Protein AF-A0A257SJH3-F1 (afdb_monomer)

Solvent-accessible surface area (backbone atoms only — not comparable to full-atom values): 14296 Å² total; per-residue (Å²): 132,80,74,32,74,57,72,98,76,73,48,82,72,78,51,71,32,84,88,47,62,86,53,77,94,73,88,75,79,82,60,70,59,45,79,45,51,39,60,78,44,74,44,49,50,21,43,76,69,67,56,71,73,41,74,44,48,59,67,38,70,45,14,42,46,50,59,88,54,28,40,26,40,56,34,90,52,27,27,34,28,72,41,75,48,76,36,86,37,98,89,76,47,75,34,52,22,47,29,27,41,37,42,95,77,50,70,85,67,70,69,81,76,65,73,68,85,55,79,88,56,52,49,68,54,51,35,48,49,38,27,71,68,37,44,51,36,85,91,71,70,21,42,57,40,30,60,73,47,55,64,60,93,87,62,84,67,69,65,48,76,43,83,52,33,70,53,57,58,56,58,38,66,63,54,46,43,31,48,77,35,24,60,58,54,52,50,52,48,53,55,50,28,60,42,55,71,30,75,39,34,37,37,37,29,24,60,89,40,60,62,28,55,51,38,38,58,74,46,58,52,97,90,52,57,64,46,77,43,79,34,59,78,39,30,63,42,51,38,69,70,49,34,48,20,30,66,66,52,97

Structure (mmCIF, N/CA/C/O backbone):
data_AF-A0A257SJH3-F1
#
_entry.id   AF-A0A257SJH3-F1
#
loop_
_atom_site.group_PDB
_a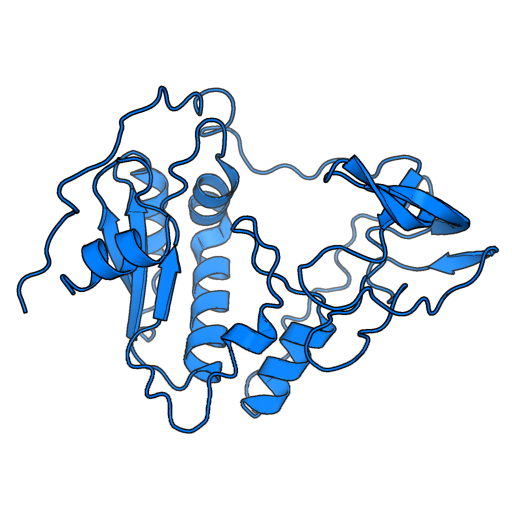tom_site.id
_atom_site.type_symbol
_atom_site.label_atom_id
_atom_site.label_alt_id
_atom_site.label_comp_id
_atom_site.label_asym_id
_atom_site.label_entity_id
_atom_site.label_seq_id
_atom_site.pdbx_PDB_ins_code
_atom_site.Cartn_x
_atom_site.Cartn_y
_atom_site.Cartn_z
_atom_site.occupancy
_atom_site.B_iso_or_equiv
_atom_site.auth_seq_id
_atom_site.auth_comp_id
_atom_site.auth_asym_id
_atom_site.auth_atom_id
_atom_site.pdbx_PDB_model_num
ATOM 1 N N . MET A 1 1 ? -19.012 -0.312 26.846 1.00 38.56 1 MET A N 1
ATOM 2 C CA . MET A 1 1 ? -17.995 -1.338 27.170 1.00 38.56 1 MET A CA 1
ATOM 3 C C . MET A 1 1 ? -16.696 -0.621 27.493 1.00 38.56 1 MET A C 1
ATOM 5 O O . MET A 1 1 ? -16.386 0.343 26.808 1.00 38.56 1 MET A O 1
ATOM 9 N N . ALA A 1 2 ? -16.006 -1.011 28.566 1.00 36.53 2 ALA A N 1
ATOM 10 C CA . ALA A 1 2 ? -14.762 -0.367 28.985 1.00 36.53 2 ALA A CA 1
ATOM 11 C C . ALA A 1 2 ? -13.622 -0.747 28.026 1.00 36.53 2 ALA A C 1
ATOM 13 O O . ALA A 1 2 ? -13.367 -1.930 27.814 1.00 36.53 2 ALA A O 1
ATOM 14 N N . ILE A 1 3 ? -12.968 0.257 27.444 1.00 39.62 3 ILE A N 1
ATOM 15 C CA . ILE A 1 3 ? -11.851 0.096 26.506 1.00 39.62 3 ILE A CA 1
ATOM 16 C C . ILE A 1 3 ? -10.626 -0.391 27.297 1.00 39.62 3 ILE A C 1
ATOM 18 O O . ILE A 1 3 ? -10.201 0.254 28.257 1.00 39.62 3 ILE A O 1
ATOM 22 N N . SER A 1 4 ? -10.078 -1.553 26.933 1.00 46.59 4 SER A N 1
ATOM 23 C CA . SER A 1 4 ? -8.865 -2.119 27.536 1.00 46.59 4 SER A CA 1
ATOM 24 C C . SER A 1 4 ? -7.637 -1.613 26.782 1.00 46.59 4 SER A C 1
ATOM 26 O O . SER A 1 4 ? -7.497 -1.883 25.601 1.00 46.59 4 SER A O 1
ATOM 28 N N . LEU A 1 5 ? -6.725 -0.896 27.445 1.00 55.03 5 LEU A N 1
ATOM 29 C CA . LEU A 1 5 ? -5.604 -0.191 26.795 1.00 55.03 5 LEU A CA 1
ATOM 30 C C . LEU A 1 5 ? -4.426 -1.093 26.335 1.00 55.03 5 LEU A C 1
ATOM 32 O O . LEU A 1 5 ? -3.373 -0.569 25.959 1.00 55.03 5 LEU A O 1
ATOM 36 N N . GLY A 1 6 ? -4.542 -2.430 26.379 1.00 59.03 6 GLY A N 1
ATOM 37 C CA . GLY A 1 6 ? -3.458 -3.327 25.942 1.00 59.03 6 GLY A CA 1
ATOM 38 C C . GLY A 1 6 ? -3.646 -4.828 26.229 1.00 59.03 6 GLY A C 1
ATOM 39 O O . GLY A 1 6 ? -4.709 -5.285 26.638 1.00 59.03 6 GLY A O 1
ATOM 40 N N . PHE A 1 7 ? -2.582 -5.618 26.023 1.00 74.31 7 PHE A N 1
ATOM 41 C CA . PHE A 1 7 ? -2.548 -7.082 26.201 1.00 74.31 7 PHE A CA 1
ATOM 42 C C . PHE A 1 7 ? -1.396 -7.539 27.127 1.00 74.31 7 PHE A C 1
ATOM 44 O O . PHE A 1 7 ? -0.368 -6.869 27.243 1.00 74.31 7 PHE A O 1
ATOM 51 N N . ARG A 1 8 ? -1.561 -8.686 27.816 1.00 69.56 8 ARG A N 1
ATOM 52 C CA . ARG A 1 8 ? -0.708 -9.107 28.958 1.00 69.56 8 ARG A CA 1
ATOM 53 C C . ARG A 1 8 ? 0.770 -9.380 28.613 1.00 69.56 8 ARG A C 1
ATOM 55 O O . ARG A 1 8 ? 1.631 -9.042 29.415 1.00 69.56 8 ARG A O 1
ATOM 62 N N . HIS A 1 9 ? 1.089 -9.921 27.437 1.00 79.81 9 HIS A N 1
ATOM 63 C CA . HIS A 1 9 ? 2.459 -10.317 27.038 1.00 79.81 9 HIS A CA 1
ATOM 64 C C . HIS A 1 9 ? 3.019 -9.425 25.919 1.00 79.81 9 HIS A C 1
ATOM 66 O O . HIS A 1 9 ? 2.271 -8.608 25.408 1.00 79.81 9 HIS A O 1
ATOM 72 N N . GLY A 1 10 ? 4.309 -9.518 25.577 1.00 81.62 10 GLY A N 1
ATOM 73 C CA . GLY A 1 10 ? 4.979 -8.753 24.506 1.00 81.62 10 GLY A CA 1
ATOM 74 C C . GLY A 1 10 ? 6.364 -8.248 24.926 1.00 81.62 10 GLY A C 1
ATOM 75 O O . GLY A 1 10 ? 6.762 -8.453 26.072 1.00 81.62 10 GLY A O 1
ATOM 76 N N . VAL A 1 11 ? 7.092 -7.615 24.008 1.00 87.12 11 VAL A N 1
ATOM 77 C CA . VAL A 1 11 ? 8.466 -7.124 24.225 1.00 87.12 11 VAL A CA 1
ATOM 78 C C . VAL A 1 11 ? 8.606 -5.652 23.829 1.00 87.12 11 VAL A C 1
ATOM 80 O O . VAL A 1 11 ? 7.749 -5.104 23.135 1.00 87.12 11 VAL A O 1
ATOM 83 N N . HIS A 1 12 ? 9.687 -5.018 24.282 1.00 88.00 12 HIS A N 1
ATOM 84 C CA . HIS A 1 12 ? 10.030 -3.623 23.989 1.00 88.00 12 HIS A CA 1
ATOM 85 C C . HIS A 1 12 ? 11.401 -3.579 23.297 1.00 88.00 12 HIS A C 1
ATOM 87 O O . HIS A 1 12 ? 12.412 -3.369 23.969 1.00 88.00 12 HIS A O 1
ATOM 93 N N . PRO A 1 13 ? 11.470 -3.885 21.988 1.00 88.50 13 PRO A N 1
ATOM 94 C CA . PRO A 1 13 ? 12.725 -3.797 21.254 1.00 88.50 13 PRO A CA 1
ATOM 95 C C . PRO A 1 13 ? 13.163 -2.325 21.136 1.00 88.50 13 PRO A C 1
ATOM 97 O O . PRO A 1 13 ? 12.301 -1.442 21.152 1.00 88.50 13 PRO A O 1
ATOM 100 N N . PRO A 1 14 ? 14.471 -2.039 20.993 1.00 89.94 14 PRO A N 1
ATOM 101 C CA . PRO A 1 14 ? 14.930 -0.717 20.574 1.00 89.94 14 PRO A CA 1
ATOM 102 C C . PRO A 1 14 ? 14.218 -0.298 19.285 1.00 89.94 14 PRO A C 1
ATOM 104 O O . PRO A 1 14 ? 14.129 -1.084 18.342 1.00 89.94 14 PRO A O 1
ATOM 107 N N . GLU A 1 15 ? 13.669 0.916 19.259 1.00 89.38 15 G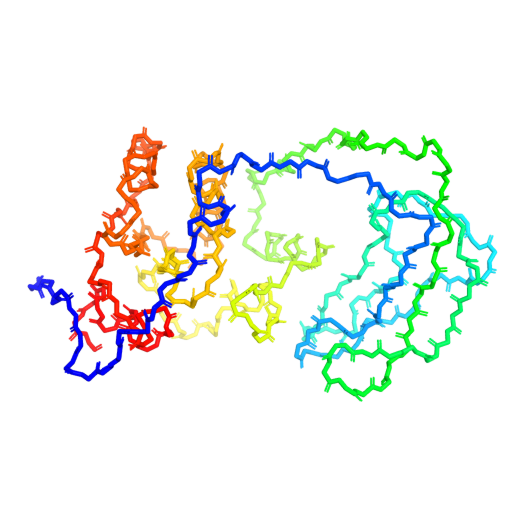LU A N 1
ATOM 108 C CA . GLU A 1 15 ? 12.822 1.352 18.145 1.00 89.38 15 GLU A CA 1
ATOM 109 C C . GLU A 1 15 ? 13.627 1.664 16.878 1.00 89.38 15 GLU A C 1
ATOM 111 O O . GLU A 1 15 ? 13.171 1.374 15.776 1.00 89.38 15 GLU A O 1
ATOM 116 N N . GLU A 1 16 ? 14.815 2.260 17.015 1.00 93.88 16 GLU A N 1
ATOM 117 C CA . GLU A 1 16 ? 15.712 2.600 15.895 1.00 93.88 16 GLU A CA 1
ATOM 118 C C . GLU A 1 16 ? 15.055 3.463 14.786 1.00 93.88 16 GLU A C 1
ATOM 120 O O . GLU A 1 16 ? 15.426 3.406 13.613 1.00 93.88 16 GLU A O 1
ATOM 125 N N . LYS A 1 17 ? 14.057 4.285 15.146 1.00 93.50 17 LYS A N 1
ATOM 126 C CA . LYS A 1 17 ? 13.269 5.111 14.205 1.00 93.50 17 LYS A CA 1
ATOM 127 C C . LYS A 1 17 ? 13.849 6.511 13.956 1.00 93.50 17 LYS A C 1
ATOM 129 O O . LYS A 1 17 ? 13.471 7.164 12.980 1.00 93.50 17 LYS A O 1
ATOM 134 N N . GLU A 1 18 ? 14.787 6.963 14.791 1.00 94.44 18 GLU A N 1
ATOM 135 C CA . GLU A 1 18 ? 15.317 8.343 14.787 1.00 94.44 18 GLU A CA 1
ATOM 136 C C . GLU A 1 18 ? 16.048 8.738 13.496 1.00 94.44 18 GLU A C 1
ATOM 138 O O . GLU A 1 18 ? 16.237 9.917 13.210 1.00 94.44 18 GLU A O 1
ATOM 143 N N . LEU A 1 19 ? 16.438 7.758 12.677 1.00 92.81 19 LEU A N 1
ATOM 144 C CA . LEU A 1 19 ? 17.070 8.008 11.383 1.00 92.81 19 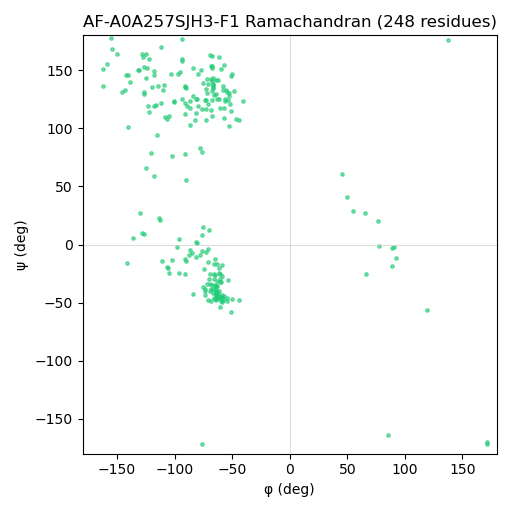LEU A CA 1
ATOM 145 C C . LEU A 1 19 ? 16.126 8.693 10.384 1.00 92.81 19 LEU A C 1
ATOM 147 O O . LEU A 1 19 ? 16.595 9.389 9.484 1.00 92.81 19 LEU A O 1
ATOM 151 N N . THR A 1 20 ? 14.812 8.457 10.489 1.00 94.88 20 THR A N 1
ATOM 152 C CA . THR A 1 20 ? 13.850 8.858 9.446 1.00 94.88 20 THR A CA 1
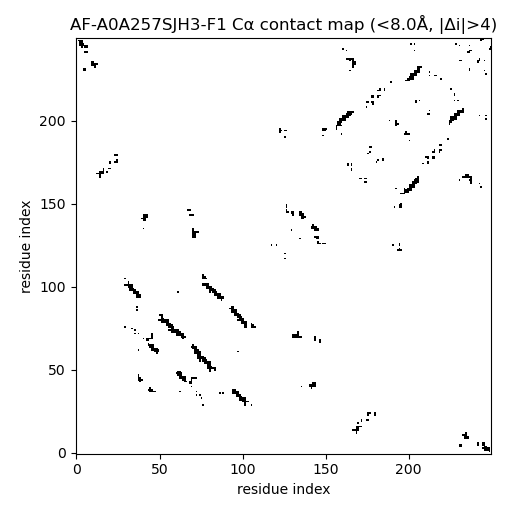ATOM 153 C C . THR A 1 20 ? 12.511 9.395 9.955 1.00 94.88 20 THR A C 1
ATOM 155 O O . THR A 1 20 ? 11.818 10.057 9.187 1.00 94.88 20 THR A O 1
ATOM 158 N N . ASN A 1 21 ? 12.146 9.194 11.225 1.00 94.38 21 ASN A N 1
ATOM 159 C CA . ASN A 1 21 ? 10.846 9.605 11.788 1.00 94.38 21 ASN A CA 1
ATOM 160 C C . ASN A 1 21 ? 10.553 11.119 11.689 1.00 94.38 21 ASN A C 1
ATOM 162 O O . ASN A 1 21 ? 9.390 11.511 11.606 1.00 94.38 21 ASN A O 1
ATOM 166 N N . GLN A 1 22 ? 11.583 11.969 11.655 1.00 94.88 22 GLN A N 1
ATOM 167 C CA . GLN A 1 22 ? 11.462 13.426 11.504 1.00 94.88 22 GLN A CA 1
ATOM 168 C C . GLN A 1 22 ? 11.680 13.919 10.067 1.00 94.88 22 GLN A C 1
ATOM 170 O O . GLN A 1 22 ? 11.582 15.118 9.797 1.00 94.88 22 GLN A O 1
ATOM 175 N N . LEU A 1 23 ? 11.995 13.026 9.126 1.00 95.38 23 LEU A N 1
ATOM 176 C CA . LEU A 1 23 ? 12.270 13.404 7.744 1.00 95.38 23 LEU A CA 1
ATOM 177 C C . LEU A 1 23 ? 10.984 13.355 6.908 1.00 95.38 23 LEU A C 1
ATOM 179 O O . LEU A 1 23 ? 10.233 12.385 7.002 1.00 95.38 23 LEU A O 1
ATOM 183 N N . PRO A 1 24 ? 10.719 14.370 6.065 1.00 94.62 24 PRO A N 1
ATOM 184 C CA . PRO A 1 24 ? 9.545 14.360 5.207 1.00 94.62 24 PRO A CA 1
ATOM 185 C C . PRO A 1 24 ? 9.645 13.271 4.135 1.00 94.62 24 PRO A C 1
ATOM 187 O O . PRO A 1 24 ? 10.745 12.954 3.666 1.00 94.62 24 PRO A O 1
ATOM 190 N N . ILE A 1 25 ? 8.499 12.768 3.676 1.00 94.44 25 ILE A N 1
ATOM 191 C CA . ILE A 1 25 ? 8.423 11.859 2.533 1.00 94.44 25 ILE A CA 1
ATOM 192 C C . ILE A 1 25 ? 8.963 12.583 1.301 1.00 94.44 25 ILE A C 1
ATOM 194 O O . ILE A 1 25 ? 8.509 13.662 0.912 1.00 94.44 25 ILE A O 1
ATOM 198 N N . ARG A 1 26 ? 9.945 11.961 0.646 1.00 90.94 26 ARG A N 1
ATOM 199 C CA . ARG A 1 26 ? 10.545 12.469 -0.589 1.00 90.94 26 ARG A CA 1
ATOM 200 C C . ARG A 1 26 ? 10.313 11.495 -1.724 1.00 90.94 26 ARG A C 1
ATOM 202 O O . ARG A 1 26 ? 10.319 10.280 -1.551 1.00 90.94 26 ARG A O 1
ATOM 209 N N . ARG A 1 27 ? 10.133 12.050 -2.917 1.00 86.12 27 ARG A N 1
ATOM 210 C CA . ARG A 1 27 ? 10.112 11.260 -4.140 1.00 86.12 27 ARG A CA 1
ATOM 211 C C . ARG A 1 27 ? 11.549 10.983 -4.564 1.00 86.12 27 ARG A C 1
ATOM 213 O O . ARG A 1 27 ? 12.327 11.918 -4.734 1.00 86.12 27 ARG A O 1
ATOM 220 N N . MET A 1 28 ? 11.867 9.709 -4.740 1.00 87.44 28 MET A N 1
ATOM 221 C CA . MET A 1 28 ? 13.140 9.279 -5.307 1.00 87.44 28 MET A CA 1
ATOM 222 C C . MET A 1 28 ? 13.101 9.403 -6.836 1.00 87.44 28 MET A C 1
ATOM 224 O O . MET A 1 28 ? 12.023 9.216 -7.418 1.00 87.44 28 MET A O 1
ATOM 228 N N . PRO A 1 29 ? 14.238 9.717 -7.487 1.00 88.69 29 PRO A N 1
ATOM 229 C CA . PRO A 1 29 ? 14.338 9.613 -8.936 1.00 88.69 29 PRO A CA 1
ATOM 230 C C . PRO A 1 29 ? 14.063 8.170 -9.365 1.00 88.69 29 PRO A C 1
ATOM 232 O O . PRO A 1 29 ? 14.320 7.228 -8.608 1.00 88.69 29 PRO A O 1
ATOM 235 N N . TYR A 1 30 ? 13.532 7.993 -10.572 1.00 91.75 30 TYR A N 1
ATOM 236 C CA . TYR A 1 30 ? 13.444 6.654 -11.135 1.00 91.75 30 TYR A CA 1
ATOM 237 C C . TYR A 1 30 ? 14.847 6.051 -11.324 1.00 91.75 30 TYR A C 1
ATOM 239 O O . TYR A 1 30 ? 15.769 6.783 -11.692 1.00 91.75 30 TYR A O 1
ATOM 247 N N . PRO A 1 31 ? 15.023 4.743 -11.063 1.00 94.31 31 PRO A N 1
ATOM 248 C CA . PRO A 1 31 ? 16.241 4.037 -11.444 1.00 94.31 31 PRO A CA 1
ATOM 249 C C . PRO A 1 31 ? 16.325 3.907 -12.973 1.00 94.31 31 PRO A C 1
ATOM 251 O O . PRO A 1 31 ? 15.310 4.029 -13.656 1.00 94.31 31 PRO A O 1
ATOM 254 N N . ASP A 1 32 ? 17.511 3.601 -13.502 1.00 95.56 32 ASP A N 1
ATOM 255 C CA . ASP A 1 32 ? 17.701 3.348 -14.942 1.00 95.56 32 ASP A CA 1
ATOM 256 C C . ASP A 1 32 ? 16.963 2.082 -15.421 1.00 95.56 32 ASP A C 1
ATOM 258 O O . ASP A 1 32 ? 16.596 1.962 -16.592 1.00 95.56 32 ASP A O 1
ATOM 262 N N . GLU A 1 33 ? 16.728 1.138 -14.509 1.00 96.12 33 GLU A N 1
ATOM 263 C CA . GLU A 1 33 ? 16.031 -0.116 -14.771 1.00 96.12 33 GLU A CA 1
ATOM 264 C C . GLU A 1 33 ? 15.069 -0.452 -13.626 1.00 96.12 33 GLU A C 1
ATOM 266 O O . GLU A 1 33 ? 15.378 -0.272 -12.446 1.00 96.12 33 GLU A O 1
ATOM 271 N N . LEU A 1 34 ? 13.893 -0.960 -13.986 1.00 96.12 34 LEU A N 1
ATOM 272 C CA . LEU A 1 34 ? 12.901 -1.507 -13.073 1.00 96.12 34 LEU A CA 1
ATOM 273 C C . LEU A 1 34 ? 12.755 -3.000 -13.325 1.00 96.12 34 LEU A C 1
ATOM 275 O O . LEU A 1 34 ? 12.614 -3.422 -14.469 1.00 96.12 34 LEU A O 1
ATOM 279 N N . VAL A 1 35 ? 12.691 -3.776 -12.250 1.00 97.12 35 VAL A N 1
ATOM 280 C CA . VAL A 1 35 ? 12.345 -5.195 -12.311 1.00 97.12 35 VAL A CA 1
ATOM 281 C C . VAL A 1 35 ? 11.046 -5.399 -11.552 1.00 97.12 35 VAL A C 1
ATOM 283 O O . VAL A 1 35 ? 10.958 -5.072 -10.369 1.00 97.12 35 VAL A O 1
ATOM 286 N N . LEU A 1 36 ? 10.028 -5.902 -12.245 1.00 97.38 36 LEU A N 1
ATOM 287 C CA . LEU A 1 36 ? 8.690 -6.116 -11.707 1.00 97.38 36 LEU A CA 1
ATOM 288 C C . LEU A 1 36 ? 8.387 -7.619 -11.700 1.00 97.38 36 LEU A C 1
ATOM 290 O O . LEU A 1 36 ? 7.930 -8.144 -12.718 1.00 97.38 36 LEU A O 1
ATOM 294 N N . PRO A 1 37 ? 8.629 -8.329 -10.581 1.00 96.94 37 PRO A N 1
ATOM 295 C CA . PRO A 1 37 ? 8.225 -9.723 -10.444 1.00 96.94 37 PRO A CA 1
ATOM 296 C C . PRO A 1 37 ? 6.719 -9.856 -10.641 1.00 96.94 37 PRO A C 1
ATOM 298 O O . PRO A 1 37 ? 5.967 -9.069 -10.068 1.00 96.94 37 PRO A O 1
ATOM 301 N N . LEU A 1 38 ? 6.273 -10.864 -11.392 1.00 96.81 38 LEU A N 1
ATOM 302 C CA . LEU A 1 38 ? 4.848 -11.132 -11.611 1.00 96.81 38 LEU A CA 1
ATOM 303 C C . LEU A 1 38 ? 4.146 -11.673 -10.354 1.00 96.81 38 LEU A C 1
ATOM 305 O O . LEU A 1 38 ? 2.921 -11.654 -10.246 1.00 96.81 38 LEU A O 1
ATOM 309 N N . ARG A 1 39 ? 4.922 -12.124 -9.365 1.00 95.00 39 ARG A N 1
ATOM 310 C CA . ARG A 1 39 ? 4.443 -12.536 -8.045 1.00 95.00 39 ARG A CA 1
ATOM 311 C C . ARG A 1 39 ? 4.829 -11.485 -7.005 1.00 95.00 39 ARG A C 1
ATOM 313 O O . ARG A 1 39 ? 5.993 -11.404 -6.643 1.00 95.00 39 ARG A O 1
ATOM 320 N N . GLN A 1 40 ? 3.855 -10.717 -6.510 1.00 91.75 40 GLN A N 1
ATOM 321 C CA . GLN A 1 40 ? 4.059 -9.689 -5.464 1.00 91.75 40 GLN A CA 1
ATOM 322 C C . GLN A 1 40 ? 3.120 -9.846 -4.259 1.00 91.75 40 GLN A C 1
ATOM 324 O O . GLN A 1 40 ? 3.030 -8.966 -3.408 1.00 91.75 40 GLN A O 1
ATOM 329 N N . HIS A 1 41 ? 2.381 -10.953 -4.194 1.00 92.56 41 HIS A N 1
ATOM 330 C CA . HIS A 1 41 ? 1.366 -11.198 -3.176 1.00 92.56 41 HIS A CA 1
ATOM 331 C C . HIS A 1 41 ? 1.129 -12.689 -2.946 1.00 92.56 41 HIS A C 1
ATOM 333 O O . HIS A 1 41 ? 1.512 -13.515 -3.770 1.00 92.56 41 HIS A O 1
ATOM 339 N N . ALA A 1 42 ? 0.410 -13.027 -1.871 1.00 88.50 42 ALA A N 1
ATOM 340 C CA . ALA A 1 42 ? 0.085 -14.410 -1.500 1.00 88.50 42 ALA A CA 1
ATOM 341 C C . ALA A 1 42 ? -0.839 -15.154 -2.493 1.00 88.50 42 ALA A C 1
ATOM 343 O O . ALA A 1 42 ? -0.965 -16.374 -2.431 1.00 88.50 42 ALA A O 1
ATOM 344 N N . GLY A 1 43 ? -1.525 -14.422 -3.375 1.00 91.12 43 GLY A N 1
ATOM 345 C CA . GLY A 1 43 ? -2.353 -14.981 -4.446 1.00 91.12 43 GLY A CA 1
ATOM 346 C C . GLY A 1 43 ? -1.567 -15.537 -5.644 1.00 91.12 43 GLY A C 1
ATOM 347 O O . GLY A 1 43 ? -0.338 -15.591 -5.631 1.00 91.12 43 GLY A O 1
ATOM 348 N N . LYS A 1 44 ? -2.277 -15.907 -6.716 1.00 94.81 44 LYS A N 1
ATOM 349 C CA . LYS A 1 44 ? -1.658 -16.374 -7.966 1.00 94.81 44 LYS A CA 1
ATOM 350 C C . LYS A 1 44 ? -0.871 -15.253 -8.662 1.00 94.81 44 LYS A C 1
ATOM 352 O O . LYS A 1 44 ? -1.412 -14.149 -8.749 1.00 94.81 44 LYS A O 1
ATOM 357 N N . PRO A 1 45 ? 0.339 -15.513 -9.193 1.00 95.94 45 PRO A N 1
ATOM 358 C CA . PRO A 1 45 ? 1.086 -14.524 -9.971 1.00 95.94 45 PRO A CA 1
ATOM 359 C C . PRO A 1 45 ? 0.236 -13.888 -11.077 1.00 95.94 45 PRO A C 1
ATOM 361 O O . PRO A 1 45 ? -0.632 -14.549 -11.650 1.00 95.94 45 PRO A O 1
ATOM 364 N N . ALA A 1 46 ? 0.485 -12.614 -11.366 1.00 97.50 46 ALA A 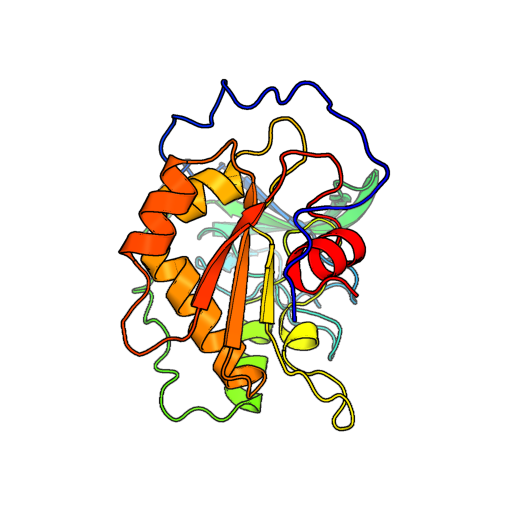N 1
ATOM 365 C CA . ALA A 1 46 ? -0.169 -11.923 -12.465 1.00 97.50 46 ALA A CA 1
ATOM 366 C C . ALA A 1 46 ? 0.227 -12.567 -13.801 1.00 97.50 46 ALA A C 1
ATOM 368 O O . ALA A 1 46 ? 1.377 -12.956 -14.008 1.00 97.50 46 ALA A O 1
ATOM 369 N N . LYS A 1 47 ? -0.726 -12.665 -14.723 1.00 97.56 47 LYS A N 1
ATOM 370 C CA . LYS A 1 47 ? -0.499 -13.188 -16.065 1.00 97.56 47 LYS A CA 1
ATOM 371 C C . LYS A 1 47 ? 0.125 -12.100 -16.931 1.00 97.56 47 LYS A C 1
ATOM 373 O O . LYS A 1 47 ? -0.497 -11.066 -17.150 1.00 97.56 47 LYS A O 1
ATOM 378 N N . LEU A 1 48 ? 1.328 -12.347 -17.439 1.00 97.69 48 LEU A N 1
ATOM 379 C CA . LEU A 1 48 ? 2.025 -11.446 -18.355 1.00 97.69 48 LEU A CA 1
ATOM 380 C C . LEU A 1 48 ? 1.116 -10.990 -19.514 1.00 97.69 48 LEU A C 1
ATOM 382 O O . LEU A 1 48 ? 0.487 -11.823 -20.172 1.00 97.69 48 LEU A O 1
ATOM 386 N N . CYS A 1 49 ? 1.085 -9.682 -19.785 1.00 97.25 49 CYS A N 1
ATOM 387 C CA . CYS A 1 49 ? 0.314 -9.099 -20.894 1.00 97.25 49 CYS A CA 1
ATOM 388 C C . CYS A 1 49 ? 1.128 -8.165 -21.809 1.00 97.25 49 CYS A C 1
ATOM 390 O O . CYS A 1 49 ? 0.555 -7.511 -22.677 1.00 97.25 49 CYS A O 1
ATOM 392 N N . VAL A 1 50 ? 2.453 -8.125 -21.643 1.00 98.25 50 VAL A N 1
ATOM 393 C CA . VAL A 1 50 ? 3.404 -7.369 -22.479 1.00 98.25 50 VAL A CA 1
ATOM 394 C C . VAL A 1 50 ? 4.490 -8.293 -23.030 1.00 98.25 50 VAL A C 1
ATOM 396 O O . VAL A 1 50 ? 4.675 -9.405 -22.533 1.00 98.25 50 VAL A O 1
ATOM 399 N N . LYS A 1 51 ? 5.225 -7.845 -24.049 1.00 98.31 51 LYS A N 1
ATOM 400 C CA . LYS A 1 51 ? 6.370 -8.564 -24.637 1.00 98.31 51 LYS A CA 1
ATOM 401 C C . LYS A 1 51 ? 7.614 -7.677 -24.706 1.00 98.31 51 LYS A C 1
ATOM 403 O O . LYS A 1 51 ? 7.531 -6.452 -24.660 1.00 98.31 51 LYS A O 1
ATOM 408 N N . VAL A 1 52 ? 8.780 -8.306 -24.851 1.00 98.62 52 VAL A N 1
ATOM 409 C CA . VAL A 1 52 ? 10.046 -7.594 -25.083 1.00 98.62 52 VAL A CA 1
ATOM 410 C C . VAL A 1 52 ? 9.924 -6.689 -26.312 1.00 98.62 52 VAL A C 1
ATOM 412 O O . VAL A 1 52 ? 9.440 -7.111 -27.363 1.00 98.62 52 VAL A O 1
ATOM 415 N N . GLY A 1 53 ? 10.375 -5.445 -26.166 1.00 98.38 53 GLY A N 1
ATOM 416 C CA . GLY A 1 53 ? 10.273 -4.392 -27.174 1.00 98.38 53 GLY A CA 1
ATOM 417 C C . GLY A 1 53 ? 9.030 -3.510 -27.049 1.00 98.38 53 GLY A C 1
ATOM 418 O O . GLY A 1 53 ? 9.002 -2.455 -27.680 1.00 98.38 53 GLY A O 1
ATOM 419 N N . ASP A 1 54 ? 8.038 -3.884 -26.233 1.00 98.44 54 ASP A N 1
ATOM 420 C CA . ASP A 1 54 ? 6.903 -3.003 -25.956 1.00 98.44 54 ASP A CA 1
ATOM 421 C C . ASP A 1 54 ? 7.365 -1.768 -25.171 1.00 98.44 54 ASP A C 1
ATOM 423 O O . ASP A 1 54 ? 8.164 -1.856 -24.231 1.00 98.44 54 ASP A O 1
ATOM 427 N N . HIS A 1 55 ? 6.831 -0.608 -25.550 1.00 97.75 55 HIS A N 1
ATOM 428 C CA . HIS A 1 55 ? 6.913 0.606 -24.745 1.00 97.75 55 HIS A CA 1
ATOM 429 C C . HIS A 1 55 ? 5.695 0.672 -23.824 1.00 97.75 55 HIS A C 1
ATOM 431 O O . HIS A 1 55 ? 4.579 0.370 -24.250 1.00 97.75 55 HIS A O 1
ATOM 437 N N . VAL A 1 56 ? 5.920 1.030 -22.563 1.00 95.56 56 VAL A N 1
ATOM 438 C CA . VAL A 1 56 ? 4.881 1.144 -21.536 1.00 95.56 56 VAL A CA 1
ATOM 439 C C . VAL A 1 56 ? 4.921 2.527 -20.916 1.00 95.56 56 VAL A C 1
ATOM 441 O O . VAL A 1 56 ? 5.993 3.083 -20.677 1.00 95.56 56 VAL A O 1
ATOM 444 N N . GLU A 1 57 ? 3.750 3.065 -20.594 1.00 93.31 57 GLU A N 1
ATOM 445 C CA . GLU A 1 57 ? 3.612 4.281 -19.807 1.00 93.31 57 GLU A CA 1
ATOM 446 C C . GLU A 1 57 ? 3.438 3.959 -18.322 1.00 93.31 57 GLU A C 1
ATOM 448 O O . GLU A 1 57 ? 2.960 2.895 -17.920 1.00 93.31 57 GLU A O 1
ATOM 453 N N . ARG A 1 58 ? 3.760 4.928 -17.458 1.00 90.75 58 ARG A N 1
ATOM 454 C CA . ARG A 1 58 ? 3.507 4.784 -16.020 1.00 90.75 58 ARG A CA 1
ATOM 455 C C . ARG A 1 58 ? 2.025 4.495 -15.761 1.00 90.75 58 ARG A C 1
ATOM 457 O O . ARG A 1 58 ? 1.166 5.330 -16.051 1.00 90.75 58 ARG A O 1
ATOM 464 N N . GLY A 1 59 ? 1.755 3.387 -15.078 1.00 90.56 59 GLY A N 1
ATOM 465 C CA . GLY A 1 59 ? 0.409 2.933 -14.745 1.00 90.56 59 GLY A CA 1
ATOM 466 C C . GLY A 1 59 ? -0.218 2.008 -15.785 1.00 90.56 59 GLY A C 1
ATOM 467 O O . GLY A 1 59 ? -1.329 1.548 -15.543 1.00 90.56 59 GLY A O 1
ATOM 468 N N . ASP A 1 60 ? 0.457 1.717 -16.897 1.00 94.44 60 ASP A N 1
ATOM 469 C CA . ASP A 1 60 ? 0.010 0.669 -17.813 1.00 94.44 60 ASP A CA 1
ATOM 470 C C . ASP A 1 60 ? 0.154 -0.702 -17.163 1.00 94.44 60 ASP A C 1
ATOM 472 O O . ASP A 1 60 ? 1.100 -0.956 -16.414 1.00 94.44 60 ASP A O 1
ATOM 476 N N . THR A 1 61 ? -0.802 -1.583 -17.431 1.00 96.75 61 THR A N 1
ATOM 477 C CA . THR A 1 61 ? -0.798 -2.954 -16.926 1.00 96.75 61 THR A CA 1
ATOM 478 C C . THR A 1 61 ? 0.249 -3.778 -17.677 1.00 96.75 61 THR A C 1
ATOM 480 O O . THR A 1 61 ? 0.221 -3.852 -18.901 1.00 96.75 61 THR A O 1
ATOM 483 N N . VAL A 1 62 ? 1.170 -4.398 -16.935 1.00 97.94 62 VAL A N 1
ATOM 484 C CA . VAL A 1 62 ? 2.203 -5.315 -17.461 1.00 97.94 62 VAL A CA 1
ATOM 485 C C . VAL A 1 62 ? 1.914 -6.779 -17.122 1.00 97.94 62 VAL A C 1
ATOM 487 O O . VAL A 1 62 ? 2.425 -7.690 -17.776 1.00 97.94 62 VAL A O 1
ATOM 490 N N . GLY A 1 63 ? 1.062 -7.009 -16.121 1.00 97.75 63 GLY A N 1
ATOM 491 C CA . GLY A 1 63 ? 0.482 -8.312 -15.830 1.00 97.75 63 GLY A CA 1
ATOM 492 C C . GLY A 1 63 ? -0.962 -8.167 -15.365 1.00 97.75 63 GLY A C 1
ATOM 493 O O . GLY A 1 63 ? -1.255 -7.333 -14.511 1.00 97.75 63 GLY A O 1
ATOM 494 N N . GLU A 1 64 ? -1.860 -8.971 -15.919 1.00 97.50 64 GLU A N 1
ATOM 495 C CA . GLU A 1 64 ? -3.275 -9.029 -15.556 1.00 97.50 64 GLU A CA 1
ATOM 496 C C . GLU A 1 64 ? -3.497 -9.934 -14.336 1.00 97.50 64 GLU A C 1
ATOM 498 O O . GLU A 1 64 ? -2.757 -10.891 -14.110 1.00 97.50 64 GLU A O 1
ATOM 503 N N . ALA A 1 65 ? -4.542 -9.675 -13.550 1.00 96.62 65 ALA A N 1
ATOM 504 C CA . ALA A 1 65 ? -4.908 -10.568 -12.452 1.00 96.62 65 ALA A CA 1
ATOM 505 C C . ALA A 1 65 ? -5.328 -11.958 -12.974 1.00 96.62 65 ALA A C 1
ATOM 507 O O . ALA A 1 65 ? -6.225 -12.063 -13.812 1.00 96.62 65 ALA A O 1
ATOM 508 N N . ASP A 1 66 ? -4.757 -13.032 -12.420 1.00 95.75 66 ASP A N 1
ATOM 509 C CA . ASP A 1 66 ? -5.194 -14.414 -12.680 1.00 95.75 66 ASP A CA 1
ATOM 510 C C . ASP A 1 66 ? -6.253 -14.862 -11.655 1.00 95.75 66 ASP A C 1
ATOM 512 O O . ASP A 1 66 ? -5.990 -15.583 -10.685 1.00 95.75 66 ASP A O 1
ATOM 516 N N . GLY A 1 67 ? -7.485 -14.397 -11.864 1.00 92.56 67 GLY A N 1
ATOM 517 C CA . GLY A 1 67 ? -8.648 -14.757 -11.053 1.00 92.56 67 GLY A CA 1
ATOM 518 C C . GLY A 1 67 ? -8.834 -13.907 -9.792 1.00 92.56 67 GLY A C 1
ATOM 519 O O . GLY A 1 67 ? -8.298 -12.810 -9.657 1.00 92.56 67 GLY A O 1
ATOM 520 N N . PHE A 1 68 ? -9.659 -14.401 -8.862 1.00 89.69 68 PHE A N 1
ATOM 521 C CA . PHE A 1 68 ? -10.100 -13.617 -7.699 1.00 89.69 68 PHE A CA 1
ATOM 522 C C . PHE A 1 68 ? -8.976 -13.339 -6.690 1.00 89.69 68 PHE A C 1
ATOM 524 O O . PHE A 1 68 ? -8.869 -12.233 -6.172 1.00 89.69 68 PHE A O 1
ATOM 531 N N . MET A 1 69 ? -8.113 -14.325 -6.435 1.00 93.62 69 MET A N 1
ATOM 532 C CA . MET A 1 69 ? -6.944 -14.195 -5.557 1.00 93.62 69 MET A CA 1
ATOM 533 C C . MET A 1 69 ? -5.717 -13.743 -6.358 1.00 93.62 69 MET A C 1
ATOM 535 O O . MET A 1 69 ? -4.697 -14.427 -6.373 1.00 93.62 69 MET A O 1
ATOM 539 N N . SER A 1 70 ? -5.833 -12.622 -7.066 1.00 96.12 70 SER A N 1
ATOM 540 C CA . SER A 1 70 ? -4.746 -12.011 -7.834 1.00 96.12 70 SER A CA 1
ATOM 541 C C . SER A 1 70 ? -5.033 -10.529 -8.089 1.00 96.12 70 SER A C 1
ATOM 543 O O . SER A 1 70 ? -6.196 -10.111 -8.073 1.00 96.12 70 SER A O 1
ATOM 545 N N . VAL A 1 71 ? -3.989 -9.729 -8.300 1.00 97.00 71 VAL A N 1
ATOM 546 C CA . VAL A 1 71 ? -4.097 -8.315 -8.683 1.00 97.00 71 VAL A CA 1
ATOM 547 C C . VAL A 1 71 ? -3.186 -8.035 -9.887 1.00 97.00 71 VAL A C 1
ATOM 549 O O . VAL A 1 71 ? -2.155 -8.692 -10.036 1.00 97.00 71 VAL A O 1
ATOM 552 N N . PRO A 1 72 ? -3.541 -7.072 -10.753 1.00 97.25 72 PRO A N 1
ATOM 553 C CA . PRO A 1 72 ? -2.680 -6.654 -11.841 1.00 97.25 72 PRO A CA 1
ATOM 554 C C . PRO A 1 72 ? -1.426 -5.938 -11.333 1.00 97.25 72 PRO A C 1
ATOM 556 O O . PRO A 1 72 ? -1.428 -5.282 -10.287 1.00 97.25 72 PRO A O 1
ATOM 559 N N . ILE A 1 73 ? -0.369 -6.011 -12.133 1.00 97.12 73 ILE A N 1
ATOM 560 C CA . ILE A 1 73 ? 0.886 -5.291 -11.925 1.00 97.12 73 ILE A CA 1
ATOM 561 C C . ILE A 1 73 ? 0.986 -4.204 -12.981 1.00 97.12 73 ILE A C 1
ATOM 563 O O . ILE A 1 73 ? 0.696 -4.435 -14.155 1.00 97.12 73 ILE A O 1
ATOM 567 N N . HIS A 1 74 ? 1.421 -3.022 -12.557 1.00 96.12 74 HIS A N 1
ATOM 568 C CA . HIS A 1 74 ? 1.524 -1.850 -13.414 1.00 96.12 74 HIS A CA 1
ATOM 569 C C . HIS A 1 74 ? 2.967 -1.371 -13.530 1.00 96.12 74 HIS A C 1
ATOM 571 O O . HIS A 1 74 ? 3.740 -1.468 -12.575 1.00 96.12 74 HIS A O 1
ATOM 577 N N . ALA A 1 75 ? 3.314 -0.790 -14.675 1.00 95.31 75 ALA A N 1
ATOM 578 C CA . ALA A 1 75 ? 4.600 -0.147 -14.882 1.00 95.31 75 ALA A CA 1
ATOM 579 C C . ALA A 1 75 ? 4.774 1.055 -13.932 1.00 95.31 75 ALA A C 1
ATOM 581 O O . ALA A 1 75 ? 3.961 1.987 -13.904 1.00 95.31 75 ALA A O 1
ATOM 582 N N . SER A 1 76 ? 5.860 1.061 -13.153 1.00 92.94 76 SER A N 1
ATOM 583 C CA . SER A 1 76 ? 6.156 2.135 -12.187 1.00 92.94 76 SER A CA 1
ATOM 584 C C . SER A 1 76 ? 6.641 3.438 -12.842 1.00 92.94 76 SER A C 1
ATOM 586 O O . SER A 1 76 ? 6.532 4.513 -12.234 1.00 92.94 76 SER A O 1
ATOM 588 N N . ALA A 1 77 ? 7.151 3.350 -14.073 1.00 93.50 77 ALA A N 1
ATOM 589 C CA . ALA A 1 77 ? 7.652 4.450 -14.893 1.00 93.50 77 ALA A CA 1
ATOM 590 C C . ALA A 1 77 ? 7.444 4.142 -16.383 1.00 93.50 77 ALA A C 1
ATOM 592 O O . ALA A 1 77 ? 7.214 2.987 -16.739 1.00 93.50 77 ALA A O 1
ATOM 593 N N . ALA A 1 78 ? 7.547 5.173 -17.225 1.00 94.56 78 ALA A N 1
ATOM 594 C CA . ALA A 1 78 ? 7.589 4.992 -18.670 1.00 94.56 78 ALA A CA 1
ATOM 595 C C . ALA A 1 78 ? 8.934 4.390 -19.104 1.00 94.56 78 ALA A C 1
ATOM 597 O O . ALA A 1 78 ? 9.978 4.720 -18.526 1.00 94.56 78 ALA A O 1
ATOM 598 N N . GLY A 1 79 ? 8.913 3.505 -20.094 1.00 96.50 79 GLY A N 1
ATOM 599 C CA . GLY A 1 79 ? 10.121 2.851 -20.576 1.00 96.50 79 GLY A CA 1
ATOM 600 C C . GLY A 1 79 ? 9.852 1.724 -21.558 1.00 96.50 79 GLY A C 1
ATOM 601 O O . GLY A 1 79 ? 8.726 1.497 -21.991 1.00 96.50 79 GLY A O 1
ATOM 602 N N . THR A 1 80 ? 10.909 0.993 -21.897 1.00 98.38 80 THR A N 1
ATOM 603 C CA . THR A 1 80 ? 10.839 -0.148 -22.821 1.00 98.38 80 THR A CA 1
ATOM 604 C C . THR A 1 80 ? 11.056 -1.451 -22.067 1.00 98.38 80 THR A C 1
ATOM 606 O O . THR A 1 80 ? 12.014 -1.564 -21.298 1.00 98.38 80 THR A O 1
ATOM 609 N N . VAL A 1 81 ? 10.202 -2.446 -22.307 1.00 98.62 81 VAL A N 1
ATOM 610 C CA . VAL A 1 81 ? 10.402 -3.811 -21.809 1.00 98.62 81 VAL A CA 1
ATOM 611 C C . VAL A 1 81 ? 11.617 -4.405 -22.514 1.00 98.62 81 VAL A C 1
ATOM 613 O O . VAL A 1 81 ? 11.588 -4.654 -23.719 1.00 98.62 81 VAL A O 1
ATOM 616 N N . VAL A 1 82 ? 12.706 -4.602 -21.776 1.00 98.44 82 VAL A N 1
ATOM 617 C CA . VAL A 1 82 ? 13.977 -5.093 -22.329 1.00 98.44 82 VAL A CA 1
ATOM 618 C C . VAL A 1 82 ? 14.146 -6.595 -22.180 1.00 98.44 82 VAL A C 1
ATOM 620 O O . VAL A 1 82 ? 14.897 -7.184 -22.950 1.00 98.44 82 VAL A O 1
ATOM 623 N N . ASP A 1 83 ? 13.469 -7.202 -21.206 1.00 98.25 83 ASP A N 1
ATOM 624 C CA . ASP A 1 83 ? 13.627 -8.616 -20.887 1.00 98.25 83 ASP A CA 1
ATOM 625 C C . ASP A 1 83 ? 12.442 -9.136 -20.054 1.00 98.25 83 ASP A C 1
ATOM 627 O O . ASP A 1 83 ? 11.804 -8.372 -19.317 1.00 98.25 83 ASP A O 1
ATOM 631 N N . ILE A 1 84 ? 12.141 -10.426 -20.201 1.00 98.25 84 ILE A N 1
ATOM 632 C CA . ILE A 1 84 ? 11.118 -11.155 -19.442 1.00 98.25 84 ILE A CA 1
ATOM 633 C C . ILE A 1 84 ? 11.695 -12.534 -19.132 1.00 98.25 84 ILE A C 1
ATOM 635 O O . ILE A 1 84 ? 11.723 -13.407 -19.997 1.00 98.25 84 ILE A O 1
ATOM 639 N N . ASP A 1 85 ? 12.178 -12.706 -17.905 1.00 97.56 85 ASP A N 1
ATOM 640 C CA . ASP A 1 85 ? 12.837 -13.936 -17.465 1.00 97.56 85 ASP A CA 1
ATOM 641 C C . ASP A 1 85 ? 12.726 -14.093 -15.938 1.00 97.56 85 ASP A C 1
ATOM 643 O O . ASP A 1 85 ? 12.175 -13.244 -15.227 1.00 97.56 85 ASP A O 1
ATOM 647 N N . TRP A 1 86 ? 13.244 -15.200 -15.417 1.00 97.19 86 TRP A N 1
ATOM 648 C CA . TRP A 1 86 ? 13.363 -15.477 -13.997 1.00 97.19 86 TRP A CA 1
ATOM 649 C C . TRP A 1 86 ? 14.369 -14.534 -13.332 1.00 97.19 86 TRP A C 1
ATOM 651 O O . TRP A 1 86 ? 15.551 -14.506 -13.670 1.00 97.19 86 TRP A O 1
ATOM 661 N N . TRP A 1 87 ? 13.915 -13.826 -12.300 1.00 96.44 87 TRP A N 1
ATOM 662 C CA . TRP A 1 87 ? 14.719 -12.904 -11.505 1.00 96.44 87 TRP A CA 1
ATOM 663 C C . TRP A 1 87 ? 14.680 -13.257 -10.010 1.00 96.44 87 TRP A C 1
ATOM 665 O O . TRP A 1 87 ? 13.671 -13.799 -9.54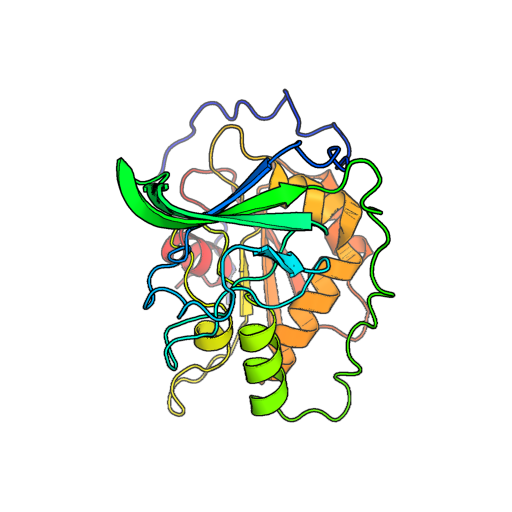2 1.00 96.44 87 TRP A O 1
ATOM 675 N N . PRO A 1 88 ? 15.736 -12.940 -9.231 1.00 96.38 88 PRO A N 1
ATOM 676 C CA . PRO A 1 88 ? 15.708 -13.091 -7.781 1.00 96.38 88 PRO A CA 1
ATOM 677 C C . PRO A 1 88 ? 14.548 -12.325 -7.140 1.00 96.38 88 PRO A C 1
ATOM 679 O O . PRO A 1 88 ? 14.399 -11.114 -7.312 1.00 96.38 88 PRO A O 1
ATOM 682 N N . HIS A 1 89 ? 13.737 -13.038 -6.369 1.00 94.12 89 HIS A N 1
ATOM 683 C CA . HIS A 1 89 ? 12.627 -12.489 -5.610 1.00 94.12 89 HIS A CA 1
ATOM 684 C C . HIS A 1 89 ? 13.066 -12.227 -4.151 1.00 94.12 89 HIS A C 1
ATOM 686 O O . HIS A 1 89 ? 13.876 -12.987 -3.613 1.00 94.12 89 HIS A O 1
ATOM 692 N N . PRO A 1 90 ? 12.546 -11.186 -3.464 1.00 88.94 90 PRO A N 1
ATOM 693 C CA . PRO A 1 90 ? 12.959 -10.845 -2.095 1.00 88.94 90 PRO A CA 1
ATOM 694 C C . PRO A 1 90 ? 12.772 -11.945 -1.036 1.00 88.94 90 PRO A C 1
ATOM 696 O O . PRO A 1 90 ? 13.383 -11.875 0.025 1.00 88.94 90 PRO A O 1
ATOM 699 N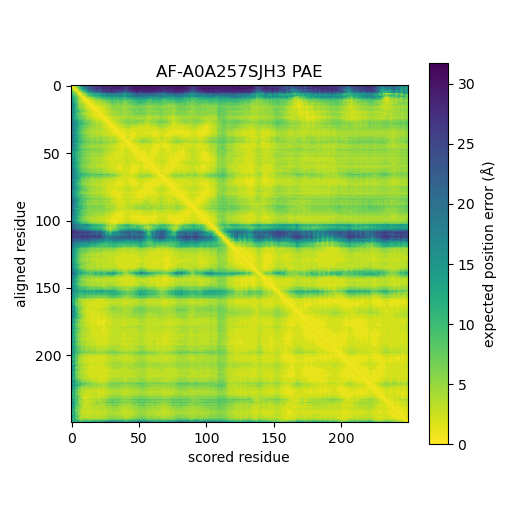 N . ASP A 1 91 ? 11.949 -12.962 -1.309 1.00 89.06 91 ASP A N 1
ATOM 700 C CA . ASP A 1 91 ? 11.780 -14.141 -0.439 1.00 89.06 91 ASP A CA 1
ATOM 701 C C . ASP A 1 91 ? 12.877 -15.212 -0.612 1.00 89.06 91 ASP A C 1
ATOM 703 O O . ASP A 1 91 ? 12.815 -16.262 0.026 1.00 89.06 91 ASP A O 1
ATOM 707 N N . GLY A 1 92 ? 13.869 -14.965 -1.473 1.00 93.06 92 GLY A N 1
ATOM 708 C CA . GLY A 1 92 ? 14.991 -15.865 -1.743 1.00 93.06 92 GLY A CA 1
ATOM 709 C C . GLY A 1 92 ? 14.753 -16.882 -2.862 1.00 93.06 92 GLY A C 1
ATOM 710 O O . GLY A 1 92 ? 15.668 -17.632 -3.196 1.00 93.06 92 GLY A O 1
ATOM 711 N N . SER A 1 93 ? 13.560 -16.923 -3.460 1.00 94.81 93 SER A N 1
ATOM 712 C CA . SER A 1 93 ? 13.279 -17.758 -4.636 1.00 94.81 93 SER A CA 1
ATOM 713 C C . SER A 1 93 ? 13.467 -16.989 -5.951 1.00 94.81 93 SER A C 1
ATOM 715 O O . SER A 1 93 ? 13.775 -15.800 -5.949 1.00 94.81 93 SER A O 1
ATOM 717 N N . MET A 1 94 ? 13.296 -17.662 -7.090 1.00 96.19 94 MET A N 1
ATOM 718 C CA . MET A 1 94 ? 13.217 -17.006 -8.399 1.00 96.19 94 MET A CA 1
ATOM 719 C C . MET A 1 94 ? 11.745 -16.785 -8.770 1.00 96.19 94 MET A C 1
ATOM 721 O O . MET A 1 94 ? 10.890 -17.602 -8.418 1.00 96.19 94 MET A O 1
ATOM 725 N N . ALA A 1 95 ? 11.444 -15.716 -9.503 1.00 95.94 95 ALA A N 1
ATOM 726 C CA . ALA A 1 95 ? 10.126 -15.473 -10.088 1.00 95.94 95 ALA A CA 1
ATOM 727 C C . ALA A 1 95 ? 10.263 -14.837 -11.475 1.00 95.94 95 ALA A C 1
ATOM 729 O O . ALA A 1 95 ? 11.169 -14.037 -11.691 1.00 95.94 95 ALA A O 1
ATOM 730 N N . GLU A 1 96 ? 9.358 -15.161 -12.398 1.00 97.38 96 GLU A N 1
ATOM 731 C CA . GLU A 1 96 ? 9.261 -14.454 -13.679 1.00 97.38 96 GLU A CA 1
ATOM 732 C C . GLU A 1 96 ? 9.009 -12.959 -13.431 1.00 97.38 96 GLU A C 1
ATOM 734 O O . GLU A 1 96 ? 8.173 -12.587 -12.597 1.00 97.38 96 GLU A O 1
ATOM 739 N N . ALA A 1 97 ? 9.758 -12.100 -14.118 1.00 98.06 97 ALA A N 1
ATOM 740 C CA . ALA A 1 97 ? 9.722 -10.661 -13.921 1.00 98.06 97 ALA A CA 1
ATOM 741 C C . ALA A 1 97 ? 9.808 -9.902 -15.246 1.00 98.06 97 ALA A C 1
ATOM 743 O O . ALA A 1 97 ? 10.518 -10.299 -16.165 1.00 98.06 97 ALA A O 1
ATOM 744 N N . VAL A 1 98 ? 9.124 -8.761 -15.306 1.00 98.44 98 VAL A N 1
ATOM 745 C CA . VAL A 1 98 ? 9.226 -7.816 -16.422 1.00 98.44 98 VAL A CA 1
ATOM 746 C C . VAL A 1 98 ? 10.324 -6.811 -16.105 1.00 98.44 98 VAL A C 1
ATOM 748 O O . VAL A 1 98 ? 10.247 -6.105 -15.094 1.00 98.44 98 VAL A O 1
ATOM 751 N N . ARG A 1 99 ? 11.340 -6.727 -16.964 1.00 98.19 99 ARG A N 1
ATOM 752 C CA . ARG A 1 99 ? 12.430 -5.756 -16.838 1.00 98.19 99 ARG A CA 1
ATOM 753 C C . ARG A 1 99 ? 12.197 -4.596 -17.789 1.00 98.19 99 ARG A C 1
ATOM 755 O O . ARG A 1 99 ? 12.056 -4.785 -18.996 1.00 98.19 99 ARG A O 1
ATOM 762 N N . ILE A 1 100 ? 12.159 -3.388 -17.244 1.00 98.44 100 ILE A N 1
ATOM 763 C CA . ILE A 1 100 ? 11.874 -2.158 -17.979 1.00 98.44 100 ILE A CA 1
ATOM 764 C C . ILE A 1 100 ? 13.091 -1.254 -17.874 1.00 98.44 100 ILE A C 1
ATOM 766 O O . ILE A 1 100 ? 13.451 -0.821 -16.779 1.00 98.44 100 ILE A O 1
ATOM 770 N N . LYS A 1 101 ? 13.692 -0.920 -19.015 1.00 98.31 101 LYS A N 1
ATOM 771 C CA . LYS A 1 101 ? 14.648 0.182 -19.089 1.00 98.31 101 LYS A CA 1
ATOM 772 C C . LYS A 1 101 ? 13.863 1.484 -19.065 1.00 98.31 101 LYS A C 1
ATOM 774 O O . LYS A 1 101 ? 13.064 1.734 -19.968 1.00 98.31 101 LYS A O 1
ATOM 779 N N . VAL A 1 102 ? 14.077 2.282 -18.027 1.00 97.31 102 VAL A N 1
ATOM 780 C CA . VAL A 1 102 ? 13.316 3.509 -17.797 1.00 97.31 102 VAL A CA 1
ATOM 781 C C . VAL A 1 102 ? 13.778 4.595 -18.759 1.00 97.31 102 VAL A C 1
ATOM 783 O O . VAL A 1 102 ? 14.975 4.778 -18.997 1.00 97.31 102 VAL A O 1
ATOM 786 N N . ASP A 1 103 ? 12.824 5.347 -19.302 1.00 95.12 103 ASP A N 1
ATOM 787 C CA . ASP A 1 103 ? 13.151 6.504 -20.123 1.00 95.12 103 ASP A CA 1
ATOM 788 C C . ASP A 1 103 ? 13.842 7.572 -19.262 1.00 95.12 103 ASP A C 1
ATOM 790 O O . ASP A 1 103 ? 13.336 7.988 -18.222 1.00 95.12 103 ASP A O 1
ATOM 794 N N . ARG A 1 104 ? 14.998 8.074 -19.712 1.00 87.00 104 ARG A N 1
ATOM 795 C CA . ARG A 1 104 ? 15.842 9.022 -18.950 1.00 87.00 104 ARG A CA 1
ATOM 796 C C . ARG A 1 104 ? 15.097 10.269 -18.457 1.00 87.00 104 ARG A C 1
ATOM 798 O O . ARG A 1 104 ? 15.459 10.850 -17.437 1.00 87.00 104 ARG A O 1
ATOM 805 N N . TYR A 1 105 ? 14.088 10.695 -19.210 1.00 84.00 105 TYR A N 1
ATOM 806 C CA . TYR A 1 105 ? 13.263 11.865 -18.914 1.00 84.00 105 TYR A CA 1
ATOM 807 C C . TYR A 1 105 ? 11.820 11.481 -18.576 1.00 84.00 105 TYR A C 1
ATOM 809 O O . TYR A 1 105 ? 10.934 12.328 -18.690 1.00 84.00 105 TYR A O 1
ATOM 817 N N . ALA A 1 106 ? 11.583 10.223 -18.174 1.00 81.44 106 ALA A N 1
ATOM 818 C CA . ALA A 1 106 ? 10.275 9.732 -17.768 1.00 81.44 106 ALA A CA 1
ATOM 819 C C . ALA A 1 106 ? 9.691 10.688 -16.723 1.00 81.44 106 ALA A C 1
ATOM 821 O O . ALA A 1 106 ? 10.242 10.837 -15.622 1.00 81.44 106 ALA A O 1
ATOM 822 N N . PRO A 1 107 ? 8.589 11.378 -17.044 1.00 77.06 107 PRO A N 1
ATOM 823 C CA . PRO A 1 107 ? 8.050 12.336 -16.120 1.00 77.06 107 PRO A CA 1
ATOM 824 C C . PRO A 1 107 ? 7.514 11.602 -14.892 1.00 77.06 107 PRO A C 1
ATOM 826 O O . PRO A 1 107 ? 6.667 10.715 -14.977 1.00 77.06 107 PRO A O 1
ATOM 829 N N . HIS A 1 108 ? 7.876 12.086 -13.708 1.00 71.75 108 HIS A N 1
ATOM 830 C CA . HIS A 1 108 ? 7.139 11.769 -12.484 1.00 71.75 108 HIS A CA 1
ATOM 831 C C . HIS A 1 108 ? 5.753 12.443 -12.443 1.00 71.75 108 HIS A C 1
ATOM 833 O O . HIS A 1 108 ? 5.124 12.495 -11.374 1.00 71.75 108 HIS A O 1
ATOM 839 N N . ILE A 1 109 ? 5.288 12.986 -13.578 1.00 60.91 109 ILE A N 1
ATOM 840 C CA . ILE A 1 109 ? 3.980 13.609 -13.717 1.00 60.91 109 ILE A CA 1
ATOM 841 C C . ILE A 1 109 ? 2.968 12.596 -13.179 1.00 60.91 109 ILE A C 1
ATOM 843 O O . ILE A 1 109 ? 2.921 11.440 -13.616 1.00 60.91 109 ILE A O 1
ATOM 847 N N . PRO A 1 110 ? 2.195 12.966 -12.149 1.00 52.34 110 PRO A N 1
ATOM 848 C CA . PRO A 1 110 ? 0.974 12.245 -11.887 1.00 52.34 110 PRO A CA 1
ATOM 849 C C . PRO A 1 110 ? 0.178 12.362 -13.188 1.00 52.34 110 PRO A C 1
ATOM 851 O O . PRO A 1 110 ? -0.196 13.482 -13.536 1.00 52.34 110 PRO A O 1
ATOM 854 N N . ARG A 1 111 ? -0.122 11.249 -13.890 1.00 56.56 111 ARG A N 1
ATOM 855 C CA . ARG A 1 111 ? -1.376 11.219 -14.672 1.00 56.56 111 ARG A CA 1
ATOM 856 C C . ARG A 1 111 ? -2.389 11.893 -13.759 1.00 56.56 111 ARG A C 1
ATOM 858 O O . ARG A 1 111 ? -2.383 11.466 -12.595 1.00 56.56 111 ARG A O 1
ATOM 865 N N . PRO A 1 112 ? -3.093 12.972 -14.170 1.00 51.47 112 PRO A N 1
ATOM 866 C CA . PRO A 1 112 ? -3.974 13.706 -13.276 1.00 51.47 112 PRO A CA 1
ATOM 867 C C . PRO A 1 112 ? -4.750 12.650 -12.520 1.00 51.47 112 PRO A C 1
ATOM 869 O O . PRO A 1 112 ? -5.477 11.862 -13.125 1.00 51.47 112 PRO A O 1
ATOM 872 N N . ARG A 1 113 ? -4.402 12.499 -11.234 1.00 55.09 113 ARG A N 1
ATOM 873 C CA . ARG A 1 113 ? -4.929 11.434 -10.396 1.00 55.09 113 ARG A CA 1
ATOM 874 C C . ARG A 1 113 ? -6.312 11.956 -10.102 1.00 55.09 113 ARG A C 1
ATOM 876 O O . ARG A 1 113 ? -6.534 12.595 -9.080 1.00 55.09 113 ARG A O 1
ATOM 883 N N . LEU A 1 114 ? -7.196 11.781 -11.079 1.00 52.47 114 LEU A N 1
ATOM 884 C CA . LEU A 1 114 ? -8.613 11.749 -10.865 1.00 52.47 114 LEU A CA 1
ATOM 885 C C . LEU A 1 114 ? -8.716 10.692 -9.784 1.00 52.47 114 LEU A C 1
ATOM 887 O O . LEU A 1 114 ? -8.494 9.511 -10.046 1.00 52.47 114 LEU A O 1
ATOM 891 N N . VAL A 1 115 ? -8.899 11.137 -8.539 1.00 57.75 115 VAL A N 1
ATOM 892 C CA . VAL A 1 115 ? -9.604 10.312 -7.571 1.00 57.75 115 VAL A CA 1
ATOM 893 C C . VAL A 1 115 ? -10.817 9.865 -8.374 1.00 57.75 115 VAL A C 1
ATOM 895 O O . VAL A 1 115 ? -11.579 10.748 -8.785 1.00 57.75 115 VAL A O 1
ATOM 898 N N . PRO A 1 116 ? -10.891 8.583 -8.782 1.00 62.81 116 PRO A N 1
ATOM 899 C CA . PRO A 1 116 ? -11.956 8.174 -9.669 1.00 62.81 116 PRO A CA 1
ATOM 900 C C . PRO A 1 116 ? -13.237 8.588 -8.971 1.00 62.81 116 PRO A C 1
ATOM 902 O O . PRO A 1 116 ? -13.352 8.380 -7.759 1.00 62.81 116 PRO A O 1
ATOM 905 N N . GLN A 1 117 ? -14.135 9.252 -9.696 1.00 74.38 117 GLN A N 1
ATOM 906 C CA . GLN A 1 117 ? -15.425 9.591 -9.127 1.00 74.38 117 GLN A CA 1
ATOM 907 C C . GLN A 1 117 ? -16.057 8.272 -8.687 1.00 74.38 117 GLN A C 1
ATOM 909 O O . GLN A 1 117 ? -16.350 7.398 -9.500 1.00 74.38 117 GLN A O 1
ATOM 914 N N . TRP A 1 118 ? -16.120 8.093 -7.377 1.00 80.12 118 TRP A N 1
ATOM 915 C CA . TRP A 1 118 ? -16.517 6.847 -6.733 1.00 80.12 118 TRP A CA 1
ATOM 916 C C . TRP A 1 118 ? -17.878 7.043 -6.059 1.00 80.12 118 TRP A C 1
ATOM 918 O O . TRP A 1 118 ? -18.572 6.082 -5.714 1.00 80.12 118 TRP A O 1
ATOM 928 N N . GLU A 1 119 ? -18.314 8.297 -5.897 1.00 79.75 119 GLU A N 1
ATOM 929 C CA . GLU A 1 119 ? -19.714 8.646 -5.710 1.00 79.75 119 GLU A CA 1
ATOM 930 C C . GLU A 1 119 ? -20.544 8.025 -6.844 1.00 79.75 119 GLU A C 1
ATOM 932 O O . GLU A 1 119 ? -20.215 8.158 -8.019 1.00 79.75 119 GLU A O 1
ATOM 937 N N . GLY A 1 120 ? -21.603 7.296 -6.485 1.00 82.12 120 GLY A N 1
ATOM 938 C CA . GLY A 1 120 ? -22.444 6.575 -7.449 1.00 82.12 120 GLY A CA 1
ATOM 939 C C . GLY A 1 120 ? -22.010 5.144 -7.789 1.00 82.12 120 GLY A C 1
ATOM 940 O O . GLY A 1 120 ? -22.864 4.374 -8.214 1.00 82.12 120 GLY A O 1
ATOM 941 N N . LEU A 1 121 ? -20.760 4.739 -7.525 1.00 88.56 121 LEU A N 1
ATOM 942 C CA . LEU A 1 121 ? -20.356 3.336 -7.689 1.00 88.56 121 LEU A CA 1
ATOM 943 C C . LEU A 1 121 ? -21.043 2.424 -6.660 1.00 88.56 121 LEU A C 1
ATOM 945 O O . LEU A 1 121 ? -21.182 2.767 -5.480 1.00 88.56 121 LEU A O 1
ATOM 949 N N . SER A 1 122 ? -21.434 1.235 -7.096 1.00 91.81 122 SER A N 1
ATOM 950 C CA . SER A 1 122 ? -21.814 0.132 -6.214 1.00 91.81 122 SER A CA 1
ATOM 951 C C . SER A 1 122 ? -20.608 -0.386 -5.419 1.00 91.81 122 SER A C 1
ATOM 953 O O . SER A 1 122 ? -19.451 -0.151 -5.775 1.00 91.81 122 SER A O 1
ATOM 955 N N . THR A 1 123 ? -20.866 -1.123 -4.336 1.00 90.88 123 THR A N 1
ATOM 956 C CA . THR A 1 123 ? -19.811 -1.780 -3.549 1.00 90.88 123 THR A CA 1
ATOM 957 C C . THR A 1 123 ? -18.920 -2.665 -4.420 1.00 90.88 123 THR A C 1
ATOM 959 O O . THR A 1 123 ? -17.697 -2.555 -4.347 1.00 90.88 123 THR A O 1
ATOM 962 N N . ASP A 1 124 ? -19.512 -3.475 -5.299 1.00 92.12 124 ASP A N 1
ATOM 963 C CA . ASP A 1 124 ? -18.770 -4.379 -6.183 1.00 92.12 124 ASP A CA 1
ATOM 964 C C . ASP A 1 124 ? -17.873 -3.615 -7.167 1.00 92.12 124 ASP A C 1
ATOM 966 O O . ASP A 1 124 ? -16.756 -4.040 -7.462 1.00 92.12 124 ASP A O 1
ATOM 970 N N . GLU A 1 125 ? -18.320 -2.454 -7.650 1.00 92.75 125 GLU A N 1
ATOM 971 C CA . GLU A 1 125 ? -17.513 -1.590 -8.513 1.00 92.75 125 GLU A CA 1
ATOM 972 C C . GLU A 1 125 ? -16.333 -0.967 -7.768 1.00 92.75 125 GLU A C 1
ATOM 974 O O . GLU A 1 125 ? -15.239 -0.902 -8.328 1.00 92.75 125 GLU A O 1
ATOM 979 N N . VAL A 1 126 ? -16.519 -0.565 -6.506 1.00 92.25 126 VAL A N 1
ATOM 980 C CA . VAL A 1 126 ? -15.422 -0.085 -5.651 1.00 92.25 126 VAL A CA 1
ATOM 981 C C . VAL A 1 126 ? -14.411 -1.205 -5.402 1.00 92.25 126 VAL A C 1
ATOM 983 O O . VAL A 1 126 ? -13.213 -1.000 -5.593 1.00 92.25 126 VAL A O 1
ATOM 986 N N . VAL A 1 127 ? -14.874 -2.404 -5.036 1.00 93.31 127 VAL A N 1
ATOM 987 C CA . VAL A 1 127 ? -14.014 -3.579 -4.812 1.00 93.31 127 VAL A CA 1
ATOM 988 C C . VAL A 1 127 ? -13.227 -3.924 -6.080 1.00 93.31 127 VAL A C 1
ATOM 990 O O . VAL A 1 127 ? -12.009 -4.109 -6.020 1.00 93.31 127 VAL A O 1
ATOM 993 N N . ARG A 1 128 ? -13.887 -3.929 -7.245 1.00 93.25 128 ARG A N 1
ATOM 994 C CA . ARG A 1 128 ? -13.240 -4.161 -8.543 1.00 93.25 128 ARG A CA 1
ATOM 995 C C . ARG A 1 128 ? -12.239 -3.063 -8.896 1.00 93.25 128 ARG A C 1
ATOM 997 O O . ARG A 1 128 ? -11.174 -3.369 -9.420 1.00 93.25 128 ARG A O 1
ATOM 1004 N N . ALA A 1 129 ? -12.532 -1.799 -8.593 1.00 92.50 129 ALA A N 1
ATOM 1005 C CA . ALA A 1 129 ? -11.591 -0.701 -8.804 1.00 92.50 129 ALA A CA 1
ATOM 1006 C C . ALA A 1 129 ? -10.334 -0.851 -7.929 1.00 92.50 129 ALA A C 1
ATOM 1008 O O . ALA A 1 129 ? -9.226 -0.626 -8.412 1.00 92.50 129 ALA A O 1
ATOM 1009 N N . VAL A 1 130 ? -10.487 -1.287 -6.673 1.00 93.44 130 VAL A N 1
ATOM 1010 C CA . VAL A 1 130 ? -9.358 -1.589 -5.775 1.00 93.44 130 VAL A CA 1
ATOM 1011 C C . VAL A 1 130 ? -8.521 -2.751 -6.312 1.00 93.44 130 VAL A C 1
ATOM 1013 O O . VAL A 1 130 ? -7.293 -2.653 -6.309 1.00 93.44 130 VAL A O 1
ATOM 1016 N N . GLN A 1 131 ? -9.163 -3.813 -6.816 1.00 95.12 131 GLN A N 1
ATOM 1017 C CA . GLN A 1 131 ? -8.458 -4.920 -7.465 1.00 95.12 131 GLN A CA 1
ATOM 1018 C C . GLN A 1 131 ? -7.690 -4.423 -8.691 1.00 95.12 131 GLN A C 1
ATOM 1020 O O . GLN A 1 131 ? -6.483 -4.606 -8.757 1.00 95.12 131 GLN A O 1
ATOM 1025 N N . ASN A 1 132 ? -8.361 -3.739 -9.621 1.00 93.94 132 ASN A N 1
ATOM 1026 C CA . ASN A 1 132 ? -7.762 -3.233 -10.857 1.00 93.94 132 ASN A CA 1
ATOM 1027 C C . ASN A 1 132 ? -6.619 -2.245 -10.609 1.00 93.94 132 ASN A C 1
ATOM 1029 O O . ASN A 1 132 ? -5.736 -2.121 -11.443 1.00 93.94 132 ASN A O 1
ATOM 1033 N N . ALA A 1 133 ? -6.608 -1.556 -9.467 1.00 92.50 133 ALA A N 1
ATOM 1034 C CA . ALA A 1 133 ? -5.514 -0.676 -9.075 1.00 92.50 133 ALA A CA 1
ATOM 1035 C C . ALA A 1 133 ? -4.262 -1.426 -8.571 1.00 92.50 133 ALA A C 1
ATOM 1037 O O . ALA A 1 133 ? -3.242 -0.787 -8.316 1.00 92.50 133 ALA A O 1
ATOM 1038 N N . GLY A 1 134 ? -4.306 -2.755 -8.426 1.00 94.19 134 GLY A N 1
ATOM 1039 C CA . GLY A 1 134 ? -3.163 -3.550 -7.970 1.00 94.19 134 GLY A CA 1
ATOM 1040 C C . GLY A 1 134 ? -2.912 -3.468 -6.459 1.00 94.19 134 GLY A C 1
ATOM 1041 O O . GLY A 1 134 ? -1.791 -3.687 -6.008 1.00 94.19 134 GLY A O 1
ATOM 1042 N N . VAL A 1 135 ? -3.913 -3.078 -5.659 1.00 94.00 135 VAL A N 1
ATOM 1043 C CA . VAL A 1 135 ? -3.702 -2.763 -4.236 1.00 94.00 135 VAL A CA 1
ATOM 1044 C C . VAL A 1 135 ? -3.640 -4.034 -3.388 1.00 94.00 135 VAL A C 1
ATOM 1046 O O . VAL A 1 135 ? -4.579 -4.832 -3.348 1.00 94.00 135 VAL A O 1
ATOM 1049 N N . VAL A 1 136 ? -2.554 -4.171 -2.628 1.00 94.88 136 VAL A N 1
ATOM 1050 C CA . VAL A 1 136 ? -2.314 -5.270 -1.683 1.00 94.88 136 VAL A CA 1
ATOM 1051 C C . VAL A 1 136 ? -2.078 -4.737 -0.270 1.00 94.88 136 VAL A C 1
ATOM 1053 O O . VAL A 1 136 ? -1.750 -3.567 -0.071 1.00 94.88 136 VAL A O 1
ATOM 1056 N N . GLY A 1 137 ? -2.253 -5.593 0.735 1.00 91.31 137 GLY A N 1
ATOM 1057 C CA . GLY A 1 137 ? -2.024 -5.250 2.133 1.00 91.31 137 GLY A CA 1
ATOM 1058 C C . GLY A 1 137 ? -0.536 -5.130 2.459 1.00 91.31 137 GLY A C 1
ATOM 1059 O O . GLY A 1 137 ? 0.178 -6.127 2.441 1.00 91.31 137 GLY A O 1
ATOM 1060 N N . LEU A 1 138 ? -0.089 -3.937 2.847 1.00 87.25 138 LEU A N 1
ATOM 1061 C CA . LEU A 1 138 ? 1.329 -3.632 3.085 1.00 87.25 138 LEU A CA 1
ATOM 1062 C C . LEU A 1 138 ? 1.870 -4.081 4.455 1.00 87.25 138 LEU A C 1
ATOM 1064 O O . LEU A 1 138 ? 3.048 -3.907 4.730 1.00 87.25 138 LEU A O 1
ATOM 1068 N N . GLY A 1 139 ? 1.052 -4.723 5.295 1.00 77.69 139 GLY A N 1
ATOM 1069 C CA . GLY A 1 139 ? 1.464 -5.224 6.617 1.00 77.69 139 GLY A CA 1
ATOM 1070 C C . GLY A 1 139 ? 2.326 -6.497 6.603 1.00 77.69 139 GLY A C 1
ATOM 1071 O O . GLY A 1 139 ? 2.406 -7.176 7.619 1.00 77.69 139 GLY A O 1
ATOM 1072 N N . GLY A 1 140 ? 2.896 -6.881 5.455 1.00 75.81 140 GLY A N 1
ATOM 1073 C CA . GLY A 1 140 ? 3.834 -8.006 5.321 1.00 75.81 140 GLY A CA 1
ATOM 1074 C C . GLY A 1 140 ? 3.359 -9.116 4.382 1.00 75.81 140 GLY A C 1
ATOM 1075 O O . GLY A 1 140 ? 4.026 -9.415 3.400 1.00 75.81 140 GLY A O 1
ATOM 1076 N N . ALA A 1 141 ? 2.182 -9.700 4.624 1.00 78.75 141 ALA A N 1
ATOM 1077 C CA . ALA A 1 141 ? 1.697 -10.846 3.837 1.00 78.75 141 ALA A CA 1
ATOM 1078 C C . ALA A 1 141 ? 1.243 -10.499 2.401 1.00 78.75 141 ALA A C 1
ATOM 1080 O O . ALA A 1 141 ? 0.877 -11.401 1.646 1.00 78.75 141 ALA A O 1
ATOM 1081 N N . ALA A 1 142 ? 1.204 -9.209 2.041 1.00 87.31 142 ALA A N 1
ATOM 1082 C CA . ALA A 1 142 ? 0.798 -8.731 0.719 1.00 87.31 142 ALA A CA 1
ATOM 1083 C C . ALA A 1 142 ? -0.536 -9.335 0.244 1.00 87.31 142 ALA A C 1
ATOM 1085 O O . ALA A 1 142 ? -0.691 -9.720 -0.904 1.00 87.31 142 ALA A O 1
ATOM 1086 N N . PHE A 1 143 ? -1.524 -9.468 1.131 1.00 91.06 143 PHE A N 1
ATOM 1087 C CA . PHE A 1 143 ? -2.816 -10.058 0.773 1.00 91.06 143 PHE A CA 1
ATOM 1088 C C . PHE A 1 143 ? -3.635 -9.091 -0.103 1.00 91.06 143 PHE A C 1
ATOM 1090 O O . PHE A 1 143 ? -3.726 -7.920 0.277 1.00 91.06 143 PHE A O 1
ATOM 1097 N N . PRO A 1 144 ? -4.255 -9.524 -1.219 1.00 94.50 144 PRO A N 1
ATOM 1098 C CA . PRO A 1 144 ? -5.035 -8.636 -2.081 1.00 94.50 144 PRO A CA 1
ATOM 1099 C C . PRO A 1 144 ? -6.120 -7.864 -1.319 1.00 94.50 144 PRO A C 1
ATOM 1101 O O . PRO A 1 144 ? -6.955 -8.451 -0.627 1.00 94.50 144 PRO A O 1
ATOM 1104 N N . THR A 1 145 ? -6.103 -6.533 -1.411 1.00 95.19 145 THR A N 1
ATOM 1105 C CA . THR A 1 145 ? -6.938 -5.683 -0.547 1.00 95.19 145 THR A CA 1
ATOM 1106 C C . THR A 1 145 ? -8.419 -5.805 -0.885 1.00 95.19 145 THR A C 1
ATOM 1108 O O . THR A 1 145 ? -9.245 -5.790 0.023 1.00 95.19 145 THR A O 1
ATOM 1111 N N . HIS A 1 146 ? -8.773 -6.003 -2.158 1.00 95.12 146 HIS A N 1
ATOM 1112 C CA . HIS A 1 146 ? -10.168 -6.173 -2.585 1.00 95.12 146 HIS A CA 1
ATOM 1113 C C . HIS A 1 146 ? -10.847 -7.371 -1.912 1.00 95.12 146 HIS A C 1
ATOM 1115 O O . HIS A 1 146 ? -12.027 -7.300 -1.590 1.00 95.12 146 HIS A O 1
ATOM 1121 N N . VAL A 1 147 ? -10.093 -8.430 -1.606 1.00 93.75 147 VAL A N 1
ATOM 1122 C CA . VAL A 1 147 ? -10.609 -9.609 -0.895 1.00 93.75 147 VAL A CA 1
ATOM 1123 C C . VAL A 1 147 ? -10.985 -9.260 0.547 1.00 93.75 147 VAL A C 1
ATOM 1125 O O . VAL A 1 147 ? -11.985 -9.752 1.057 1.00 93.75 147 VAL A O 1
ATOM 1128 N N . LYS A 1 148 ? -10.241 -8.356 1.201 1.00 92.62 148 LYS A N 1
ATOM 1129 C CA . LYS A 1 148 ? -10.591 -7.860 2.547 1.00 92.62 148 LYS A CA 1
ATOM 1130 C C . LYS A 1 148 ? -11.838 -6.975 2.544 1.00 92.62 148 LYS A C 1
ATOM 1132 O O . LYS A 1 148 ? -12.502 -6.869 3.567 1.00 92.62 148 LYS A O 1
ATOM 1137 N N . LEU A 1 149 ? -12.139 -6.341 1.411 1.00 94.19 149 LEU A N 1
ATOM 1138 C CA . LEU A 1 149 ? -13.308 -5.477 1.228 1.00 94.19 149 LEU A CA 1
ATOM 1139 C C . LEU A 1 149 ? -14.568 -6.245 0.809 1.00 94.19 149 LEU A C 1
ATOM 1141 O O . LEU A 1 149 ? -15.636 -5.648 0.736 1.00 94.19 149 LEU A O 1
ATOM 1145 N N . ALA A 1 150 ? -14.449 -7.550 0.561 1.00 92.00 150 ALA A N 1
ATOM 1146 C CA . ALA A 1 150 ? -15.547 -8.436 0.196 1.00 92.00 150 ALA A CA 1
ATOM 1147 C C . ALA A 1 150 ? -15.616 -9.638 1.160 1.00 92.00 150 ALA A C 1
ATOM 1149 O O . ALA A 1 150 ? -15.348 -10.772 0.752 1.00 92.00 150 ALA A O 1
ATOM 1150 N N . PRO A 1 151 ? -15.926 -9.412 2.453 1.00 90.81 151 PRO A N 1
ATOM 1151 C CA . PRO A 1 151 ? -16.107 -10.506 3.402 1.00 90.81 151 PRO A CA 1
ATOM 1152 C C . PRO A 1 151 ? -17.273 -11.425 2.978 1.00 90.81 151 PRO A C 1
ATOM 1154 O O . PRO A 1 151 ? -18.130 -11.017 2.187 1.00 90.81 151 PRO A O 1
ATOM 1157 N N . PRO A 1 152 ? -17.336 -12.668 3.500 1.00 90.00 152 PRO A N 1
ATOM 1158 C CA . PRO A 1 152 ? -18.470 -13.563 3.270 1.00 90.00 152 PRO A CA 1
ATOM 1159 C C . PRO A 1 152 ? -19.812 -12.883 3.574 1.00 90.00 152 PRO A C 1
ATOM 1161 O O . PRO A 1 152 ? -19.906 -12.078 4.497 1.00 90.00 152 PRO A O 1
ATOM 1164 N N . LYS A 1 153 ? -20.865 -13.205 2.812 1.00 85.19 153 LYS A N 1
ATOM 1165 C CA . LYS A 1 153 ? -22.178 -12.530 2.921 1.00 85.19 153 LYS A CA 1
ATOM 1166 C C . LYS A 1 153 ? -22.843 -12.685 4.295 1.00 85.19 153 LYS A C 1
ATOM 1168 O O . LYS A 1 153 ? -23.689 -11.878 4.658 1.00 85.19 153 LYS A O 1
ATOM 1173 N N . ASP A 1 154 ? -22.486 -13.736 5.017 1.00 89.06 154 ASP A N 1
ATOM 1174 C CA . ASP A 1 154 ? -22.928 -14.068 6.369 1.00 89.06 154 ASP A CA 1
ATOM 1175 C C . ASP A 1 154 ? -22.057 -13.429 7.467 1.00 89.06 154 ASP A C 1
ATOM 1177 O O . ASP A 1 154 ? -22.423 -13.451 8.642 1.00 89.06 154 ASP A O 1
ATOM 1181 N N . ALA A 1 155 ? -20.920 -12.826 7.106 1.00 88.75 155 ALA A N 1
ATOM 1182 C CA . ALA A 1 155 ? -20.061 -12.127 8.046 1.00 88.75 155 ALA A CA 1
ATOM 1183 C C . ALA A 1 155 ? -20.584 -10.707 8.307 1.00 88.75 155 ALA A C 1
ATOM 1185 O O . ALA A 1 155 ? -20.532 -9.821 7.453 1.00 88.75 155 ALA A O 1
ATOM 1186 N N . HIS A 1 156 ? -21.034 -10.464 9.535 1.00 87.50 156 HIS A N 1
ATOM 1187 C CA . HIS A 1 156 ? -21.429 -9.134 9.984 1.00 87.50 156 HIS A CA 1
ATOM 1188 C C . HIS A 1 156 ? -20.216 -8.360 10.507 1.00 87.50 156 HIS A C 1
ATOM 1190 O O . HIS A 1 156 ? -19.755 -8.577 11.629 1.00 87.50 156 HIS A O 1
ATOM 1196 N N . VAL A 1 157 ? -19.704 -7.432 9.699 1.00 91.12 157 VAL A N 1
ATOM 1197 C CA . VAL A 1 157 ? -18.650 -6.501 10.118 1.00 91.12 157 VAL A CA 1
ATOM 1198 C C . VAL A 1 157 ? -19.306 -5.287 10.774 1.00 91.12 157 VAL A C 1
ATOM 1200 O O . VAL A 1 157 ? -20.145 -4.637 10.164 1.00 91.12 157 VAL A O 1
ATOM 1203 N N . HIS A 1 158 ? -18.940 -4.973 12.019 1.00 90.94 158 HIS A N 1
ATOM 1204 C CA . HIS A 1 158 ? -19.480 -3.803 12.732 1.00 90.94 158 HIS A CA 1
ATOM 1205 C C . HIS A 1 158 ? -18.484 -2.636 12.824 1.00 90.94 158 HIS A C 1
ATOM 1207 O O . HIS A 1 158 ? -18.878 -1.487 13.019 1.00 90.94 158 HIS A O 1
ATOM 1213 N N . THR A 1 159 ? -17.180 -2.914 12.746 1.00 94.19 159 THR A N 1
ATOM 1214 C CA . THR A 1 159 ? -16.126 -1.908 12.913 1.00 94.19 159 THR A CA 1
ATOM 1215 C C . THR A 1 159 ? -14.946 -2.220 12.015 1.00 94.19 159 THR A C 1
ATOM 1217 O O . THR A 1 159 ? -14.434 -3.338 12.007 1.00 94.19 159 THR A O 1
ATOM 1220 N N . LEU A 1 160 ? -14.499 -1.197 11.292 1.00 97.06 160 LEU A N 1
ATOM 1221 C CA . LEU A 1 160 ? -13.225 -1.204 10.589 1.00 97.06 160 LEU A CA 1
ATOM 1222 C C . LEU A 1 160 ? -12.112 -0.801 11.563 1.00 97.06 160 LEU A C 1
ATOM 1224 O O . LEU A 1 160 ? -12.206 0.229 12.223 1.00 97.06 160 LEU A O 1
ATOM 1228 N N . ILE A 1 161 ? -11.056 -1.605 11.660 1.00 97.56 161 ILE A N 1
ATOM 1229 C CA . ILE A 1 161 ? -9.876 -1.273 12.465 1.00 97.56 161 ILE A CA 1
ATOM 1230 C C . ILE A 1 161 ? -8.706 -1.022 11.521 1.00 97.56 161 ILE A C 1
ATOM 1232 O O . ILE A 1 161 ? -8.328 -1.895 10.739 1.00 97.56 161 ILE A O 1
ATOM 1236 N N . ILE A 1 162 ? -8.129 0.171 11.611 1.00 97.88 162 ILE A N 1
ATOM 1237 C CA . ILE A 1 162 ? -6.951 0.589 10.860 1.00 97.88 162 ILE A CA 1
ATOM 1238 C C . ILE A 1 162 ? -5.739 0.476 11.772 1.00 97.88 162 ILE A C 1
ATOM 1240 O O . ILE A 1 162 ? -5.684 1.075 12.848 1.00 97.88 162 ILE A O 1
ATOM 1244 N N . ASN A 1 163 ? -4.764 -0.306 11.327 1.00 97.19 163 ASN A N 1
ATOM 1245 C CA . ASN A 1 163 ? -3.494 -0.453 12.012 1.00 97.19 163 ASN A CA 1
ATOM 1246 C C . ASN A 1 163 ? -2.563 0.706 11.640 1.00 97.19 163 ASN A C 1
ATOM 1248 O O . ASN A 1 163 ? -2.059 0.739 10.524 1.00 97.19 163 ASN A O 1
ATOM 1252 N N . GLY A 1 164 ? -2.350 1.636 12.570 1.00 96.88 164 GLY A N 1
ATOM 1253 C CA . GLY A 1 164 ? -1.308 2.665 12.507 1.00 96.88 164 GLY A CA 1
ATOM 1254 C C . GLY A 1 164 ? -0.249 2.474 13.597 1.00 96.88 164 GLY A C 1
ATOM 1255 O O . GLY A 1 164 ? 0.383 3.443 14.016 1.00 96.88 164 GLY A O 1
ATOM 1256 N N . ALA A 1 165 ? -0.104 1.253 14.128 1.00 95.69 165 ALA A N 1
ATOM 1257 C CA . ALA A 1 165 ? 0.787 0.985 15.249 1.00 95.69 165 ALA A CA 1
ATOM 1258 C C . ALA A 1 165 ? 2.261 1.081 14.839 1.00 95.69 165 ALA A C 1
ATOM 1260 O O . ALA A 1 165 ? 3.009 1.763 15.530 1.00 95.69 165 ALA A O 1
ATOM 1261 N N . GLU A 1 166 ? 2.657 0.446 13.725 1.00 94.19 166 GLU A N 1
ATOM 1262 C CA . GLU A 1 166 ? 4.045 0.398 13.224 1.00 94.19 166 GLU A CA 1
ATOM 1263 C C . GLU A 1 166 ? 5.052 0.093 14.351 1.00 94.19 166 GLU A C 1
ATOM 1265 O O . GLU A 1 166 ? 5.906 0.914 14.712 1.00 94.19 166 GLU A O 1
ATOM 1270 N N . CYS A 1 167 ? 4.879 -1.079 14.968 1.00 92.44 167 CYS A N 1
ATOM 1271 C CA . CYS A 1 167 ? 5.618 -1.501 16.163 1.00 92.44 167 CYS A CA 1
ATOM 1272 C C . CYS A 1 167 ? 6.981 -2.144 15.844 1.00 92.44 167 CYS A C 1
ATOM 1274 O O . CYS A 1 167 ? 7.758 -2.439 16.751 1.00 92.44 167 CYS A O 1
ATOM 1276 N N . GLU A 1 168 ? 7.272 -2.387 14.566 1.00 93.50 168 GLU A N 1
ATOM 1277 C CA . GLU A 1 168 ? 8.545 -2.900 14.075 1.00 93.50 168 GLU A CA 1
ATOM 1278 C C . GLU A 1 168 ? 9.650 -1.832 14.188 1.00 93.50 168 GLU A C 1
ATOM 1280 O O . GLU A 1 168 ? 9.417 -0.664 13.844 1.00 93.50 168 GLU A O 1
ATOM 1285 N N . PRO A 1 169 ? 10.869 -2.207 14.617 1.00 91.94 169 PRO A N 1
ATOM 1286 C CA . PRO A 1 169 ? 12.018 -1.310 14.570 1.00 91.94 169 PRO A CA 1
ATOM 1287 C C . PRO A 1 169 ? 12.298 -0.788 13.153 1.00 91.94 169 PRO A C 1
ATOM 1289 O O . PRO A 1 169 ? 11.965 -1.448 12.168 1.00 91.94 169 PRO A O 1
ATOM 1292 N N . TYR A 1 170 ? 12.928 0.383 13.051 1.00 94.06 170 TYR A N 1
ATOM 1293 C CA . TYR A 1 170 ? 13.308 1.080 11.806 1.00 94.06 170 TYR A CA 1
ATOM 1294 C C . TYR A 1 170 ? 12.167 1.585 10.909 1.00 94.06 170 TYR A C 1
ATOM 1296 O O . TYR A 1 170 ? 12.380 2.536 10.156 1.00 94.06 170 TYR A O 1
ATOM 1304 N N . LEU A 1 171 ? 10.972 0.989 10.955 1.00 94.62 171 LEU A N 1
ATOM 1305 C CA . LEU A 1 171 ? 9.859 1.408 10.099 1.00 94.62 171 LEU A CA 1
ATOM 1306 C C . LEU A 1 171 ? 9.289 2.757 10.556 1.00 94.62 171 LEU A C 1
ATOM 1308 O O . LEU A 1 171 ? 8.999 2.951 11.737 1.00 94.62 171 LEU A O 1
ATOM 1312 N N . THR A 1 172 ? 9.138 3.691 9.621 1.00 96.25 172 THR A N 1
ATOM 1313 C CA . THR A 1 172 ? 8.523 5.014 9.855 1.00 96.25 172 THR A CA 1
ATOM 1314 C C . THR A 1 172 ? 7.541 5.413 8.749 1.00 96.25 172 THR A C 1
ATOM 1316 O O . THR A 1 172 ? 7.032 6.534 8.727 1.00 96.25 172 THR A O 1
ATOM 1319 N N . SER A 1 173 ? 7.267 4.515 7.800 1.00 95.25 173 SER A N 1
ATOM 1320 C CA . SER A 1 173 ? 6.401 4.773 6.653 1.00 95.25 173 SER A CA 1
ATOM 1321 C C . SER A 1 173 ? 4.966 5.098 7.052 1.00 95.25 173 SER A C 1
ATOM 1323 O O . SER A 1 173 ? 4.384 6.028 6.485 1.00 95.25 173 SER A O 1
ATOM 1325 N N . ASP A 1 174 ? 4.396 4.379 8.021 1.00 96.56 174 ASP A N 1
ATOM 1326 C CA . ASP A 1 174 ? 3.008 4.603 8.441 1.00 96.56 174 ASP A CA 1
ATOM 1327 C C . ASP A 1 174 ? 2.909 5.891 9.258 1.00 96.56 174 ASP A C 1
ATOM 1329 O O . ASP A 1 174 ? 2.035 6.723 8.999 1.00 96.56 174 ASP A O 1
ATOM 1333 N N . HIS A 1 175 ? 3.862 6.110 10.175 1.00 97.75 175 HIS A N 1
ATOM 1334 C CA . HIS A 1 175 ? 4.022 7.363 10.914 1.00 97.75 175 HIS A CA 1
ATOM 1335 C C . HIS A 1 175 ? 4.053 8.563 9.962 1.00 97.75 175 HIS A C 1
ATOM 1337 O O . HIS A 1 175 ? 3.189 9.441 10.047 1.00 97.75 175 HIS A O 1
ATOM 1343 N N . ARG A 1 176 ? 4.994 8.594 9.011 1.00 97.88 176 ARG A N 1
ATOM 1344 C CA . ARG A 1 176 ? 5.131 9.722 8.077 1.00 97.88 176 ARG A CA 1
ATOM 1345 C C . ARG A 1 176 ? 3.910 9.883 7.174 1.00 97.88 176 ARG A C 1
ATOM 1347 O O . ARG A 1 176 ? 3.506 11.010 6.892 1.00 97.88 176 ARG A O 1
ATOM 1354 N N . THR A 1 177 ? 3.277 8.782 6.765 1.00 97.50 177 THR A N 1
ATOM 1355 C CA . THR A 1 177 ? 2.040 8.824 5.969 1.00 97.50 177 THR A CA 1
ATOM 1356 C C . THR A 1 177 ? 0.892 9.466 6.747 1.00 97.50 177 THR A C 1
ATOM 1358 O O . THR A 1 177 ? 0.174 10.298 6.190 1.00 97.50 177 THR A O 1
ATOM 1361 N N . MET A 1 178 ? 0.729 9.135 8.031 1.00 98.38 178 MET A N 1
ATOM 1362 C CA . MET A 1 178 ? -0.285 9.755 8.887 1.00 98.38 178 MET A CA 1
ATOM 1363 C C . MET A 1 178 ? 0.003 11.237 9.143 1.00 98.38 178 MET A C 1
ATOM 1365 O O . MET A 1 178 ? -0.924 12.037 9.126 1.00 98.38 178 MET A O 1
ATOM 1369 N N . VAL A 1 179 ? 1.266 11.633 9.314 1.00 98.31 179 VAL A N 1
ATOM 1370 C CA . VAL A 1 179 ? 1.632 13.046 9.525 1.00 98.31 179 VAL A CA 1
ATOM 1371 C C . VAL A 1 179 ? 1.402 13.886 8.267 1.00 98.31 179 VAL A C 1
ATOM 1373 O O . VAL A 1 179 ? 0.795 14.952 8.328 1.00 98.31 179 VAL A O 1
ATOM 1376 N N . GLU A 1 180 ? 1.877 13.425 7.111 1.00 97.81 180 GLU A N 1
ATOM 1377 C CA . GLU A 1 180 ? 1.920 14.245 5.891 1.00 97.81 180 GLU A CA 1
ATOM 1378 C C . GLU A 1 180 ? 0.660 14.120 5.035 1.00 97.81 180 GLU A C 1
ATOM 1380 O O . GLU A 1 180 ? 0.328 15.027 4.267 1.00 97.81 180 GLU A O 1
ATOM 1385 N N . TYR A 1 181 ? -0.049 12.995 5.148 1.00 97.12 181 TYR A N 1
ATOM 1386 C CA . TYR A 1 181 ? -1.176 12.651 4.288 1.00 97.12 181 TYR A CA 1
ATOM 1387 C C . TYR A 1 181 ? -2.432 12.229 5.065 1.00 97.12 181 TYR A C 1
ATOM 1389 O O . TYR A 1 181 ? -3.268 11.528 4.491 1.00 97.12 181 TYR A O 1
ATOM 1397 N N . ALA A 1 182 ? -2.630 12.697 6.307 1.00 98.19 182 ALA A N 1
ATOM 1398 C CA . ALA A 1 182 ? -3.824 12.399 7.116 1.00 98.19 182 ALA A CA 1
ATOM 1399 C C . ALA A 1 182 ? -5.160 12.495 6.339 1.00 98.19 182 ALA A C 1
ATOM 1401 O O . ALA A 1 182 ? -5.920 11.522 6.356 1.00 98.19 182 ALA A O 1
ATOM 1402 N N . PRO A 1 183 ? -5.444 13.560 5.553 1.00 96.69 183 PRO A N 1
ATOM 1403 C CA . PRO A 1 183 ? -6.680 13.623 4.767 1.00 96.69 183 PRO A CA 1
ATOM 1404 C C . PRO A 1 183 ? -6.822 12.496 3.731 1.00 96.69 183 PRO A C 1
ATOM 1406 O O . PRO A 1 183 ? -7.929 12.041 3.455 1.00 96.69 183 PRO A O 1
ATOM 1409 N N . ARG A 1 184 ? -5.710 12.009 3.159 1.00 94.19 184 ARG A N 1
ATOM 1410 C CA . ARG A 1 184 ? -5.722 10.884 2.205 1.00 94.19 184 ARG A CA 1
ATOM 1411 C C . ARG A 1 184 ? -5.937 9.550 2.909 1.00 94.19 184 ARG A C 1
ATOM 1413 O O . ARG A 1 184 ? -6.638 8.702 2.363 1.00 94.19 184 ARG A O 1
ATOM 1420 N N . VAL A 1 185 ? -5.371 9.376 4.105 1.00 97.19 185 VAL A N 1
ATOM 1421 C CA . VAL A 1 185 ? -5.636 8.200 4.947 1.00 97.19 185 VAL A CA 1
ATOM 1422 C C . VAL A 1 185 ? -7.130 8.134 5.266 1.00 97.19 185 VAL A C 1
ATOM 1424 O O . VAL A 1 185 ? -7.766 7.116 5.008 1.00 97.19 185 VAL A O 1
ATOM 1427 N N . LEU A 1 186 ? -7.722 9.244 5.713 1.00 97.81 186 LEU A N 1
ATOM 1428 C CA . LEU A 1 186 ? -9.151 9.334 6.035 1.00 97.81 186 LEU A CA 1
ATOM 1429 C C . LEU A 1 186 ? -10.053 9.158 4.807 1.00 97.81 186 LEU A C 1
ATOM 1431 O O . LEU A 1 186 ? -11.104 8.526 4.900 1.00 97.81 186 LEU A O 1
ATOM 1435 N N . PHE A 1 187 ? -9.627 9.640 3.637 1.00 94.56 187 PHE A N 1
ATOM 1436 C CA . PHE A 1 187 ? -10.308 9.346 2.377 1.00 94.56 187 PHE A CA 1
ATOM 1437 C C . PHE A 1 187 ? -10.317 7.839 2.071 1.00 94.56 187 PHE A C 1
ATOM 1439 O O . PHE A 1 187 ? -11.369 7.280 1.766 1.00 94.56 187 PHE A O 1
ATOM 1446 N N . GLY A 1 188 ? -9.175 7.159 2.216 1.00 94.38 188 GLY A N 1
ATOM 1447 C CA . GLY A 1 188 ? -9.099 5.703 2.073 1.00 94.38 188 GLY A CA 1
ATOM 1448 C C . GLY A 1 188 ? -10.010 4.972 3.063 1.00 94.38 188 GLY A C 1
ATOM 1449 O O . GLY A 1 188 ? -10.738 4.063 2.670 1.00 94.38 188 GLY A O 1
ATOM 1450 N N . ILE A 1 189 ? -10.037 5.416 4.324 1.00 97.06 189 ILE A N 1
ATOM 1451 C CA . ILE A 1 189 ? -10.929 4.878 5.363 1.00 97.06 189 ILE A CA 1
ATOM 1452 C C . ILE A 1 189 ? -12.392 5.015 4.951 1.00 97.06 189 ILE A C 1
ATOM 1454 O O . ILE A 1 189 ? -13.124 4.031 4.994 1.00 97.06 189 ILE A O 1
ATOM 1458 N N . ARG A 1 190 ? -12.811 6.187 4.467 1.00 95.25 190 ARG A N 1
ATOM 1459 C CA . ARG A 1 190 ? -14.175 6.416 3.975 1.00 95.25 190 ARG A CA 1
ATOM 1460 C C . ARG A 1 190 ? -14.561 5.451 2.850 1.00 95.25 190 ARG A C 1
ATOM 1462 O O . ARG A 1 190 ? -15.660 4.897 2.871 1.00 95.25 190 ARG A O 1
ATOM 1469 N N . VAL A 1 191 ? -13.667 5.234 1.883 1.00 93.62 191 VAL A N 1
ATOM 1470 C CA . VAL A 1 191 ? -13.900 4.284 0.782 1.00 93.62 191 VAL A CA 1
ATOM 1471 C C . VAL A 1 191 ? -14.062 2.860 1.323 1.00 93.62 191 VAL A C 1
ATOM 1473 O O . VAL A 1 191 ? -15.007 2.169 0.943 1.00 93.62 191 VAL A O 1
ATOM 1476 N N . MET A 1 192 ? -13.196 2.439 2.252 1.00 95.25 192 MET A N 1
ATOM 1477 C CA . MET A 1 192 ? -13.279 1.117 2.883 1.00 95.25 192 MET A CA 1
ATOM 1478 C C . MET A 1 192 ? -14.558 0.947 3.711 1.00 95.25 192 MET A C 1
ATOM 1480 O O . MET A 1 192 ? -15.206 -0.092 3.616 1.00 95.25 192 MET A O 1
ATOM 1484 N N . MET A 1 193 ? -14.959 1.967 4.474 1.00 95.25 193 MET A N 1
ATOM 1485 C CA . MET A 1 193 ? -16.192 1.954 5.266 1.00 95.25 193 MET A CA 1
ATOM 1486 C C . MET A 1 193 ? -17.427 1.765 4.384 1.00 95.25 193 MET A C 1
ATOM 1488 O O . MET A 1 193 ? -18.263 0.914 4.683 1.00 95.25 193 MET A O 1
ATOM 1492 N N . ARG A 1 194 ? -17.509 2.481 3.252 1.00 92.19 194 ARG A N 1
ATOM 1493 C CA . ARG A 1 194 ? -18.598 2.302 2.281 1.00 92.19 194 ARG A CA 1
ATOM 1494 C C . ARG A 1 194 ? -18.593 0.906 1.665 1.00 92.19 194 ARG A C 1
ATOM 1496 O O . ARG A 1 194 ? -19.653 0.298 1.580 1.00 92.19 194 ARG A O 1
ATOM 1503 N N . ALA A 1 195 ? -17.430 0.402 1.244 1.00 92.31 195 ALA A N 1
ATOM 1504 C CA . ALA A 1 195 ? -17.324 -0.927 0.641 1.00 92.31 195 ALA A CA 1
ATOM 1505 C C . ALA A 1 195 ? -17.768 -2.033 1.615 1.00 92.31 195 ALA A C 1
ATOM 1507 O O . ALA A 1 195 ? -18.481 -2.951 1.229 1.00 92.31 195 ALA A O 1
ATOM 1508 N N . LEU A 1 196 ? -17.411 -1.902 2.893 1.00 9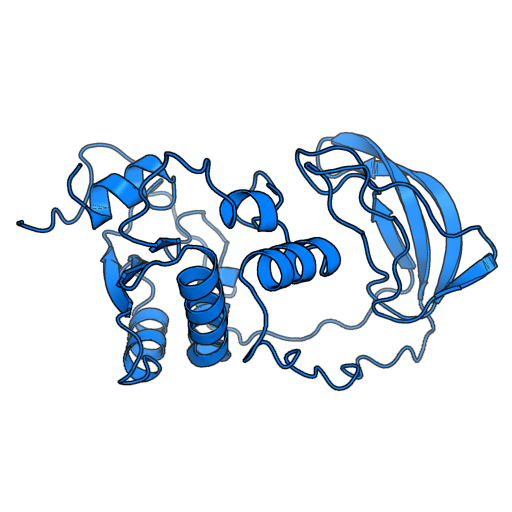3.75 196 LEU A N 1
ATOM 1509 C CA . LEU A 1 196 ? -17.784 -2.849 3.945 1.00 93.75 196 LEU A CA 1
ATOM 1510 C C . LEU A 1 196 ? -19.200 -2.630 4.502 1.00 93.75 196 LEU A C 1
ATOM 1512 O O . LEU A 1 196 ? -19.675 -3.456 5.277 1.00 93.75 196 LEU A O 1
ATOM 1516 N N . GLY A 1 197 ? -19.862 -1.521 4.159 1.00 92.06 197 GLY A N 1
ATOM 1517 C CA . GLY A 1 197 ? -21.160 -1.152 4.727 1.00 92.06 197 GLY A CA 1
ATOM 1518 C C . GLY A 1 197 ? -21.113 -0.832 6.225 1.00 92.06 197 GLY A C 1
ATOM 1519 O O . GLY A 1 197 ? -22.115 -1.008 6.915 1.00 92.06 197 GLY A O 1
ATOM 1520 N N . VAL A 1 198 ? -19.966 -0.379 6.742 1.00 94.94 198 VAL A N 1
ATOM 1521 C CA . VAL A 1 198 ? -19.787 -0.047 8.164 1.00 94.94 198 VAL A CA 1
ATOM 1522 C C . VAL A 1 198 ? -19.820 1.454 8.394 1.00 94.94 198 VAL A C 1
ATOM 1524 O O . VAL A 1 198 ? -19.337 2.239 7.581 1.00 94.94 198 VAL A O 1
ATOM 1527 N N . THR A 1 199 ? -20.348 1.858 9.545 1.00 95.19 199 THR A N 1
ATOM 1528 C CA . THR A 1 199 ? -20.442 3.273 9.924 1.00 95.19 199 THR A CA 1
ATOM 1529 C C . THR A 1 199 ? -19.384 3.699 10.923 1.00 95.19 199 THR A C 1
ATOM 1531 O O . THR A 1 199 ? -19.199 4.893 11.077 1.00 95.19 199 THR A O 1
ATOM 1534 N N . LYS A 1 200 ? -18.675 2.761 11.565 1.00 96.38 200 LYS A N 1
ATOM 1535 C CA . LYS A 1 200 ? -17.662 3.055 12.583 1.00 96.38 200 LYS A CA 1
ATOM 1536 C C . LYS A 1 200 ? -16.285 2.530 12.187 1.00 96.38 200 LYS A C 1
ATOM 1538 O O . LYS A 1 200 ? -16.149 1.368 11.789 1.00 96.38 200 LYS A O 1
ATOM 1543 N N . SER A 1 201 ? -15.260 3.356 12.377 1.00 98.12 201 SER A N 1
ATOM 1544 C CA . SER A 1 201 ? -13.859 2.962 12.228 1.00 98.12 201 SER A CA 1
ATOM 1545 C C . SER A 1 201 ? -13.010 3.411 13.419 1.00 98.12 201 SER A C 1
ATOM 1547 O O . SER A 1 201 ? -13.279 4.435 14.039 1.00 98.12 201 SER A O 1
ATOM 1549 N N . VAL A 1 202 ? -11.956 2.657 13.726 1.00 98.38 202 VAL A N 1
ATOM 1550 C CA . VAL A 1 202 ? -10.951 3.013 14.737 1.00 98.38 202 VAL A CA 1
ATOM 1551 C C . VAL A 1 202 ? -9.564 2.949 14.111 1.00 98.38 202 VAL A C 1
ATOM 1553 O O . VAL A 1 202 ? -9.223 1.954 13.476 1.00 98.38 202 VAL A O 1
ATOM 1556 N N . VAL A 1 203 ? -8.752 3.987 14.299 1.00 98.56 203 VAL A N 1
ATOM 1557 C CA . VAL A 1 203 ? -7.335 4.006 13.919 1.00 98.56 203 VAL A CA 1
ATOM 1558 C C . VAL A 1 203 ? -6.500 3.857 15.182 1.00 98.56 203 VAL A C 1
ATOM 1560 O O . VAL A 1 203 ? -6.464 4.756 16.020 1.00 98.56 203 VAL A O 1
ATOM 1563 N N . GLY A 1 204 ? -5.841 2.712 15.333 1.00 98.06 204 GLY A N 1
ATOM 1564 C CA . GLY A 1 204 ? -4.955 2.456 16.461 1.00 98.06 204 GLY A CA 1
ATOM 1565 C C . GLY A 1 204 ? -3.549 2.973 16.178 1.00 98.06 204 GLY A C 1
ATOM 1566 O O . GLY A 1 204 ? -2.910 2.475 15.256 1.00 98.06 204 GLY A O 1
ATOM 1567 N N . ILE A 1 205 ? -3.065 3.937 16.965 1.00 98.19 205 ILE A N 1
ATOM 1568 C CA . ILE A 1 205 ? -1.742 4.561 16.785 1.00 98.19 205 ILE A CA 1
ATOM 1569 C C . ILE A 1 205 ? -0.963 4.486 18.095 1.00 98.19 205 ILE A C 1
ATOM 1571 O O . ILE A 1 205 ? -1.477 4.878 19.138 1.00 98.19 205 ILE A O 1
ATOM 1575 N N . GLU A 1 206 ? 0.276 4.005 18.075 1.00 96.69 206 GLU A N 1
ATOM 1576 C CA . GLU A 1 206 ? 1.107 3.959 19.283 1.00 96.69 206 GLU A CA 1
ATOM 1577 C C . GLU A 1 206 ? 1.483 5.365 19.799 1.00 96.69 206 GLU A C 1
ATOM 1579 O O . GLU A 1 206 ? 1.752 6.292 19.035 1.00 96.69 206 GLU A O 1
ATOM 1584 N N . ARG A 1 207 ? 1.533 5.526 21.129 1.00 96.25 207 ARG A N 1
ATOM 1585 C CA . ARG A 1 207 ? 1.783 6.819 21.804 1.00 96.25 207 ARG A CA 1
ATOM 1586 C C . ARG A 1 207 ? 3.165 7.439 21.560 1.00 96.25 207 ARG A C 1
ATOM 1588 O O . ARG A 1 207 ? 3.346 8.610 21.877 1.00 96.25 207 ARG A O 1
ATOM 1595 N N . ASN A 1 208 ? 4.116 6.696 20.995 1.00 94.31 208 ASN A N 1
ATOM 1596 C CA . ASN A 1 208 ? 5.411 7.221 20.543 1.00 94.31 208 ASN A CA 1
ATOM 1597 C C . ASN A 1 208 ? 5.304 8.110 19.285 1.00 94.31 208 ASN A C 1
ATOM 1599 O O . ASN A 1 208 ? 6.304 8.695 18.884 1.00 94.31 208 ASN A O 1
ATOM 1603 N N . LYS A 1 209 ? 4.111 8.252 18.685 1.00 96.69 209 LYS A N 1
ATOM 1604 C CA . LYS A 1 209 ? 3.854 9.067 17.480 1.00 96.69 209 LYS A CA 1
ATOM 1605 C C . LYS A 1 209 ? 2.856 10.207 17.762 1.00 96.69 209 LYS A C 1
ATOM 1607 O O . LYS A 1 209 ? 1.770 10.241 17.173 1.00 96.69 209 LYS A O 1
ATOM 1612 N N . PRO A 1 210 ? 3.145 11.119 18.712 1.00 97.50 210 PRO A N 1
ATOM 1613 C CA . PRO A 1 210 ? 2.185 12.139 19.146 1.00 97.50 210 PRO A CA 1
ATOM 1614 C C . PRO A 1 210 ? 1.789 13.120 18.031 1.00 97.50 210 PRO A C 1
ATOM 1616 O O . PRO A 1 210 ? 0.653 13.587 17.994 1.00 97.50 210 PRO A O 1
ATOM 1619 N N . ASP A 1 211 ? 2.699 13.399 17.103 1.00 98.12 211 ASP A N 1
ATOM 1620 C CA . ASP A 1 211 ? 2.476 14.207 15.904 1.00 98.12 211 ASP A CA 1
ATOM 1621 C C . ASP A 1 211 ? 1.513 13.533 14.913 1.00 98.12 211 ASP A C 1
ATOM 1623 O O . ASP A 1 211 ? 0.608 14.194 14.406 1.00 98.12 211 ASP A O 1
ATOM 1627 N N . ALA A 1 212 ? 1.634 12.219 14.693 1.00 98.38 212 ALA A N 1
ATOM 1628 C CA . ALA A 1 212 ? 0.689 11.460 13.871 1.00 98.38 212 ALA A CA 1
ATOM 1629 C C . ALA A 1 212 ? -0.713 11.448 14.487 1.00 98.38 212 ALA A C 1
ATOM 1631 O O . ALA A 1 212 ? -1.698 11.676 13.787 1.00 98.38 212 ALA A O 1
ATOM 1632 N N . ILE A 1 213 ? -0.806 11.224 15.803 1.00 98.75 213 ILE A N 1
ATOM 1633 C CA . ILE A 1 213 ? -2.078 11.261 16.538 1.00 98.75 213 ILE A CA 1
ATOM 1634 C C . ILE A 1 213 ? -2.732 12.637 16.379 1.00 98.75 213 ILE A C 1
ATOM 1636 O O . ILE A 1 213 ? -3.903 12.719 16.009 1.00 98.75 213 ILE A O 1
ATOM 1640 N N . ALA A 1 214 ? -1.978 13.716 16.607 1.00 98.69 214 ALA A N 1
ATOM 1641 C CA . ALA A 1 214 ? -2.483 15.079 16.476 1.00 98.69 214 ALA A CA 1
ATOM 1642 C C . ALA A 1 214 ? -2.935 15.400 15.041 1.00 98.69 214 ALA A C 1
ATOM 1644 O O . ALA A 1 214 ? -4.033 15.925 14.854 1.00 98.69 214 ALA A O 1
ATOM 1645 N N . ALA A 1 215 ? -2.129 15.049 14.033 1.00 98.56 215 ALA A N 1
ATOM 1646 C CA . ALA A 1 215 ? -2.450 15.273 12.624 1.00 98.56 215 ALA A CA 1
ATOM 1647 C C . ALA A 1 215 ? -3.714 14.514 12.195 1.00 98.56 215 ALA A C 1
ATOM 1649 O O . ALA A 1 215 ? -4.587 15.083 11.539 1.00 98.56 215 ALA A O 1
ATOM 1650 N N . MET A 1 216 ? -3.840 13.248 12.604 1.00 98.69 216 MET A N 1
ATOM 1651 C CA . MET A 1 216 ? -5.007 12.426 12.295 1.00 98.69 216 MET A CA 1
ATOM 1652 C C . MET A 1 216 ? -6.271 12.961 12.969 1.00 98.69 216 MET A C 1
ATOM 1654 O O . MET A 1 216 ? -7.276 13.104 12.281 1.00 98.69 216 MET A O 1
ATOM 1658 N N . ILE A 1 217 ? -6.218 13.319 14.262 1.00 98.62 217 ILE A N 1
ATOM 1659 C CA . ILE A 1 217 ? -7.354 13.920 14.988 1.00 98.62 217 ILE A CA 1
ATOM 1660 C C . ILE A 1 217 ? -7.807 15.214 14.308 1.00 98.62 217 ILE A C 1
ATOM 1662 O O . ILE A 1 217 ? -8.995 15.391 14.057 1.00 98.62 217 ILE A O 1
ATOM 1666 N N . ALA A 1 218 ? -6.866 16.103 13.979 1.00 98.44 218 ALA A N 1
ATOM 1667 C CA . ALA A 1 218 ? -7.175 17.388 13.357 1.00 98.44 218 ALA A CA 1
ATOM 1668 C C . ALA A 1 218 ? -7.788 17.248 11.953 1.00 98.44 218 ALA A C 1
ATOM 1670 O O . ALA A 1 218 ? -8.503 18.142 11.504 1.00 98.44 218 ALA A O 1
ATOM 1671 N N . ALA A 1 219 ? -7.501 16.148 11.254 1.00 98.25 219 ALA A N 1
ATOM 1672 C CA . ALA A 1 219 ? -7.980 15.904 9.901 1.00 98.25 219 ALA A CA 1
ATOM 1673 C C . ALA A 1 219 ? -9.325 15.158 9.837 1.00 98.25 219 ALA A C 1
ATOM 1675 O O . ALA A 1 219 ? -9.900 15.105 8.746 1.00 98.25 219 ALA A O 1
ATOM 1676 N N . VAL A 1 220 ? -9.826 14.580 10.943 1.00 98.19 220 VAL A N 1
ATOM 1677 C CA . VAL A 1 220 ? -11.106 13.845 10.949 1.00 98.19 220 VAL A CA 1
ATOM 1678 C C . VAL A 1 220 ? -12.243 14.790 10.537 1.00 98.19 220 VAL A C 1
ATOM 1680 O O . VAL A 1 220 ? -12.500 15.775 11.233 1.00 98.19 220 VAL A O 1
ATOM 1683 N N . PRO A 1 221 ? -12.941 14.526 9.417 1.00 96.00 221 PRO A N 1
ATOM 1684 C CA . PRO A 1 221 ? -14.054 15.363 9.001 1.00 96.00 221 PRO A CA 1
ATOM 1685 C C . PRO A 1 221 ? -15.294 15.060 9.851 1.00 96.00 221 PRO A C 1
ATOM 1687 O O . PRO A 1 221 ? -15.504 13.931 10.289 1.00 96.00 221 PRO A O 1
ATOM 1690 N N . ALA A 1 222 ? -16.144 16.067 10.054 1.00 95.81 222 ALA A N 1
ATOM 1691 C CA . ALA A 1 222 ? -17.299 15.972 10.953 1.00 95.81 222 ALA A CA 1
ATOM 1692 C C . ALA A 1 222 ? -18.338 14.904 10.554 1.00 95.81 222 ALA A C 1
ATOM 1694 O O . ALA A 1 222 ? -19.141 14.490 11.385 1.00 95.81 222 ALA A O 1
ATOM 1695 N N . ASP A 1 223 ? -18.346 14.476 9.292 1.00 95.88 223 ASP A N 1
ATOM 1696 C CA . ASP A 1 223 ? -19.290 13.506 8.735 1.00 95.88 223 ASP A CA 1
ATOM 1697 C C . ASP A 1 223 ? -18.759 12.059 8.721 1.00 95.88 223 ASP A C 1
ATOM 1699 O O . ASP A 1 223 ? -19.413 11.175 8.167 1.00 95.88 223 ASP A O 1
ATOM 1703 N N . LEU A 1 224 ? -17.576 11.802 9.292 1.00 96.31 224 LEU A N 1
ATOM 1704 C CA . LEU A 1 224 ? -16.946 10.482 9.310 1.00 96.31 224 LEU A CA 1
ATOM 1705 C C . LEU A 1 224 ? -16.686 10.028 10.752 1.00 96.31 224 LEU A C 1
ATOM 1707 O O . LEU A 1 224 ? -15.852 10.600 11.448 1.00 96.31 224 LEU A O 1
ATOM 1711 N N . ASP A 1 225 ? -17.371 8.968 11.187 1.00 97.50 225 ASP A N 1
ATOM 1712 C CA . ASP A 1 225 ? -17.201 8.381 12.525 1.00 97.50 225 ASP A CA 1
ATOM 1713 C C . ASP A 1 225 ? -15.930 7.512 12.580 1.00 97.50 225 ASP A C 1
ATOM 1715 O O . ASP A 1 225 ? -15.936 6.292 12.363 1.00 97.50 225 ASP A O 1
ATOM 1719 N N . VAL A 1 226 ? -14.807 8.200 12.799 1.00 98.31 226 VAL A N 1
ATOM 1720 C CA . VAL A 1 226 ? -13.467 7.632 12.958 1.00 98.31 226 VAL A CA 1
ATOM 1721 C C . VAL A 1 226 ? -12.888 8.059 14.299 1.00 98.31 226 VAL A C 1
ATOM 1723 O O . VAL A 1 226 ? -12.642 9.238 14.545 1.00 98.31 226 VAL A O 1
ATOM 1726 N N . GLU A 1 227 ? -12.594 7.078 15.144 1.00 98.19 227 GLU A N 1
ATOM 1727 C CA . GLU A 1 227 ? -11.912 7.288 16.417 1.00 98.19 227 GLU A CA 1
ATOM 1728 C C . GLU A 1 227 ? -10.400 7.092 16.245 1.00 98.19 227 GLU A C 1
ATOM 1730 O O . GLU A 1 227 ? -9.952 6.042 15.781 1.00 98.19 227 GLU A O 1
ATOM 1735 N N . ILE A 1 228 ? -9.597 8.083 16.636 1.00 98.50 228 ILE A N 1
ATOM 1736 C CA . ILE A 1 228 ? -8.140 7.933 16.734 1.00 98.50 228 ILE A CA 1
ATOM 1737 C C . ILE A 1 228 ? -7.815 7.470 18.152 1.00 98.50 228 ILE A C 1
ATOM 1739 O O . ILE A 1 228 ? -8.003 8.226 19.104 1.00 98.50 228 ILE A O 1
ATOM 1743 N N . LEU A 1 229 ? -7.339 6.232 18.294 1.00 97.88 229 LEU A N 1
ATOM 1744 C CA . LEU A 1 229 ? -7.113 5.585 19.584 1.00 97.88 229 LEU A CA 1
ATOM 1745 C C . LEU A 1 229 ? -5.607 5.462 19.884 1.00 97.88 229 LEU A C 1
ATOM 1747 O O . LEU A 1 229 ? -4.929 4.636 19.265 1.00 97.88 229 LEU A O 1
ATOM 1751 N N . PRO A 1 230 ? -5.071 6.226 20.858 1.00 97.56 230 PRO A N 1
ATOM 1752 C CA . PRO A 1 230 ? -3.686 6.087 21.296 1.00 97.56 230 PRO A CA 1
ATOM 1753 C C . PRO A 1 230 ? -3.438 4.761 22.033 1.00 97.56 230 PRO A C 1
ATOM 1755 O O . PRO A 1 230 ? -3.939 4.545 23.141 1.00 97.56 230 PRO A O 1
ATOM 1758 N N . LEU A 1 231 ? -2.601 3.906 21.454 1.00 96.00 231 LEU A N 1
ATOM 1759 C CA . LEU A 1 231 ? -2.242 2.579 21.947 1.00 96.00 231 LEU A CA 1
ATOM 1760 C C . LEU A 1 231 ? -0.973 2.589 22.804 1.00 96.00 231 LEU A C 1
ATOM 1762 O O . LEU A 1 231 ? -0.127 3.485 22.722 1.00 96.00 231 LEU A O 1
ATOM 1766 N N . THR A 1 232 ? -0.820 1.542 23.610 1.00 92.81 232 THR A N 1
ATOM 1767 C CA . THR A 1 232 ? 0.428 1.271 24.329 1.00 92.81 232 THR A CA 1
ATOM 1768 C C . THR A 1 232 ? 1.536 0.925 23.331 1.00 92.81 232 THR A C 1
ATOM 1770 O O . THR A 1 232 ? 1.310 0.129 22.427 1.00 92.81 232 THR A O 1
ATOM 1773 N N . VAL A 1 233 ? 2.731 1.497 23.510 1.00 91.88 233 VAL A N 1
ATOM 1774 C CA . VAL A 1 233 ? 3.917 1.168 22.699 1.00 91.88 233 VAL A CA 1
ATOM 1775 C C . VAL A 1 233 ? 4.413 -0.213 23.112 1.00 91.88 233 VAL A C 1
ATOM 1777 O O . VAL A 1 233 ? 4.917 -0.379 24.229 1.00 91.88 233 VAL A O 1
ATOM 1780 N N . LYS A 1 234 ? 4.211 -1.226 22.268 1.00 89.75 234 LYS A N 1
ATOM 1781 C CA . LYS A 1 234 ? 4.536 -2.614 22.623 1.00 89.75 234 LYS A CA 1
ATOM 1782 C C . LYS A 1 234 ? 4.637 -3.486 21.384 1.00 89.75 234 LYS A C 1
ATOM 17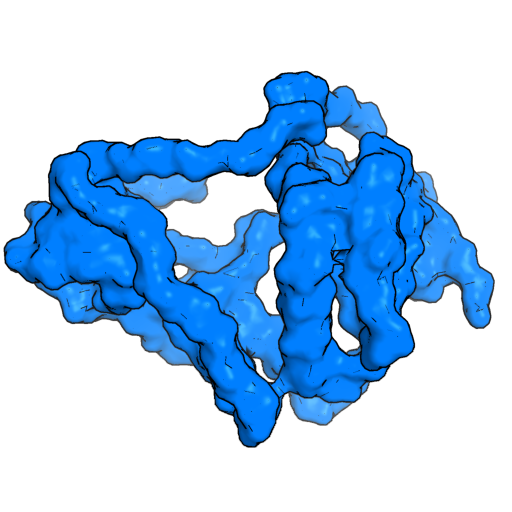84 O O . LYS A 1 234 ? 3.746 -3.479 20.557 1.00 89.75 234 LYS A O 1
ATOM 1789 N N . TYR A 1 235 ? 5.632 -4.356 21.280 1.00 89.88 235 TYR A N 1
ATOM 1790 C CA . TYR A 1 235 ? 5.628 -5.368 20.223 1.00 89.88 235 TYR A CA 1
ATOM 1791 C C . TYR A 1 235 ? 4.930 -6.658 20.702 1.00 89.88 235 TYR A C 1
ATOM 1793 O O . TYR A 1 235 ? 5.232 -7.122 21.810 1.00 89.88 235 TYR A O 1
ATOM 1801 N N . PRO A 1 236 ? 4.030 -7.293 19.918 1.00 92.38 236 PRO A N 1
ATOM 1802 C CA . PRO A 1 236 ? 3.559 -6.927 18.574 1.00 92.38 236 PRO A CA 1
ATOM 1803 C C . PRO A 1 236 ? 2.164 -6.256 18.590 1.00 92.38 236 PRO A C 1
ATOM 1805 O O . PRO A 1 236 ? 1.161 -6.884 18.251 1.00 92.38 236 PRO A O 1
ATOM 1808 N N . GLN A 1 237 ? 2.064 -4.983 18.988 1.00 92.44 237 GLN A N 1
ATOM 1809 C CA . GLN A 1 237 ? 0.798 -4.231 19.080 1.00 92.44 237 GLN A CA 1
ATOM 1810 C C . GLN A 1 237 ? 0.075 -4.112 17.734 1.00 92.44 237 GLN A C 1
ATOM 1812 O O . GLN A 1 237 ? -1.156 -4.080 17.714 1.00 92.44 237 GLN A O 1
ATOM 1817 N N . GLY A 1 238 ? 0.825 -4.097 16.628 1.00 91.69 238 GLY A N 1
ATOM 1818 C CA . GLY A 1 238 ? 0.293 -4.104 15.266 1.00 91.69 238 GLY A CA 1
ATOM 1819 C C . GLY A 1 238 ? -0.180 -5.474 14.763 1.00 91.69 238 GLY A C 1
ATOM 1820 O O . GLY A 1 238 ? -0.801 -5.543 13.705 1.00 91.69 238 GLY A O 1
ATOM 1821 N N . ALA A 1 239 ? 0.066 -6.578 15.479 1.00 92.81 239 ALA A N 1
ATOM 1822 C CA . ALA A 1 239 ? -0.453 -7.880 15.058 1.00 92.81 239 ALA A CA 1
ATOM 1823 C C . ALA A 1 239 ? -1.986 -7.897 15.145 1.00 92.81 239 ALA A C 1
ATOM 1825 O O . ALA A 1 239 ? -2.548 -7.500 16.164 1.00 92.81 239 ALA A O 1
ATOM 1826 N N . GLU A 1 240 ? -2.664 -8.416 14.115 1.00 92.12 240 GLU A N 1
ATOM 1827 C CA . GLU A 1 240 ? -4.120 -8.263 13.940 1.00 92.12 240 GLU A CA 1
ATOM 1828 C C . GLU A 1 240 ? -4.927 -8.625 15.201 1.00 92.12 240 GLU A C 1
ATOM 1830 O O . GLU A 1 240 ? -5.762 -7.848 15.654 1.00 92.12 240 GLU A O 1
ATOM 1835 N N . LYS A 1 241 ? -4.617 -9.763 15.838 1.00 92.88 241 LYS A N 1
ATOM 1836 C CA . LYS A 1 241 ? -5.342 -10.258 17.017 1.00 92.88 241 LYS A CA 1
ATOM 1837 C C . LYS A 1 241 ? -5.054 -9.413 18.255 1.00 92.88 241 LYS A C 1
ATOM 1839 O O . LYS A 1 241 ? -5.928 -9.243 19.098 1.00 92.88 241 LYS A O 1
ATOM 1844 N N . MET A 1 242 ? -3.831 -8.893 18.373 1.00 94.19 242 MET A N 1
ATOM 1845 C CA . MET A 1 242 ? -3.440 -8.030 19.489 1.00 94.19 242 MET A CA 1
ATOM 1846 C C . MET A 1 242 ? -4.074 -6.651 19.347 1.00 94.19 242 MET A C 1
ATOM 1848 O O . MET A 1 242 ? -4.563 -6.101 20.332 1.00 94.19 242 MET A O 1
ATOM 1852 N N . LEU A 1 243 ? -4.122 -6.127 18.122 1.00 94.81 243 LEU A N 1
ATOM 1853 C CA . LEU A 1 243 ? -4.774 -4.866 17.812 1.00 94.81 243 LEU A CA 1
ATOM 1854 C C . LEU A 1 243 ? -6.285 -4.948 18.047 1.00 94.81 243 LEU A C 1
ATOM 1856 O O . LEU A 1 243 ? -6.826 -4.088 18.736 1.00 94.81 243 LEU A O 1
ATOM 1860 N N . ILE A 1 244 ? -6.955 -6.003 17.563 1.00 94.56 244 ILE A N 1
ATOM 1861 C CA . ILE A 1 244 ? -8.384 -6.242 17.832 1.00 94.56 244 ILE A CA 1
ATOM 1862 C C . ILE A 1 244 ? -8.637 -6.254 19.338 1.00 94.56 244 ILE A C 1
ATOM 1864 O O . ILE A 1 244 ? -9.513 -5.531 19.812 1.00 94.56 244 ILE A O 1
ATOM 1868 N N . LYS A 1 245 ? -7.832 -6.995 20.104 1.00 93.44 245 LYS A N 1
ATOM 1869 C CA . LYS A 1 245 ? -7.962 -7.056 21.561 1.00 93.44 245 LYS A CA 1
ATOM 1870 C C . LYS A 1 245 ? -7.725 -5.713 22.245 1.00 93.44 245 LYS A C 1
ATOM 1872 O O . LYS A 1 245 ? -8.451 -5.369 23.170 1.00 93.44 245 LYS A O 1
ATOM 1877 N N . ALA A 1 246 ? -6.734 -4.944 21.804 1.00 92.50 246 ALA A N 1
ATOM 1878 C CA . ALA A 1 246 ? -6.441 -3.626 22.365 1.00 92.50 246 ALA A CA 1
ATOM 1879 C C . ALA A 1 246 ? -7.516 -2.578 22.024 1.00 92.50 246 ALA A C 1
ATOM 1881 O O . ALA A 1 246 ? -7.748 -1.658 22.797 1.00 92.50 246 ALA A O 1
ATOM 1882 N N . VAL A 1 247 ? -8.186 -2.707 20.879 1.00 92.75 247 VAL A N 1
ATOM 1883 C CA . VAL A 1 247 ? -9.253 -1.783 20.464 1.00 92.75 247 VAL A CA 1
ATOM 1884 C C . VAL A 1 247 ? -10.598 -2.168 21.086 1.00 92.75 247 VAL A C 1
ATOM 1886 O O . VAL A 1 247 ? -11.350 -1.307 21.534 1.00 92.75 247 VAL A O 1
ATOM 1889 N N . THR A 1 248 ? -10.918 -3.462 21.112 1.00 90.88 248 THR A N 1
ATOM 1890 C CA . THR A 1 248 ? -12.266 -3.959 21.442 1.00 90.88 248 THR A CA 1
ATOM 1891 C C . THR A 1 248 ? -12.369 -4.588 22.830 1.00 90.88 248 THR A C 1
ATOM 1893 O O . THR A 1 248 ? -13.466 -4.697 23.373 1.00 90.88 248 THR A O 1
ATOM 1896 N N . GLY A 1 249 ? -11.244 -4.998 23.422 1.00 86.75 249 GLY A N 1
ATOM 1897 C CA . GLY A 1 249 ? -11.199 -5.762 24.669 1.00 86.75 249 GLY A CA 1
ATOM 1898 C C . GLY A 1 249 ? -11.536 -7.252 24.527 1.00 86.75 249 GLY A C 1
ATOM 1899 O O . GLY A 1 249 ? -11.497 -7.956 25.538 1.00 86.75 249 GLY A O 1
ATOM 1900 N N . VAL A 1 250 ? -11.854 -7.722 23.314 1.00 78.69 250 VAL A N 1
ATOM 1901 C CA . VAL A 1 250 ? -12.216 -9.118 23.006 1.00 78.69 250 VAL A CA 1
ATOM 1902 C C . VAL A 1 250 ? -10.980 -9.943 22.655 1.00 78.69 250 VAL A C 1
ATOM 1904 O O . VAL A 1 250 ? -10.125 -9.451 21.887 1.00 78.69 250 VAL A O 1
#

Sequence (250 aa):
MAISLGFRHGVHPPEEKELTNQLPIRRMPYPDELVLPLRQHAGKPAKLCVKVGDHVERGDTVGEADGFMSVPIHASAAGTVVDIDWWPHPDGSMAEAVRIKVDRYAPHIPRPRLVPQWEGLSTDEVVRAVQNAGVVGLGGAAFPTHVKLAPPKDAHVHTLIINGAECEPYLTSDHRTMVEYAPRVLFGIRVMMRALGVTKSVVGIERNKPDAIAAMIAAVPADLDVEILPLTVKYPQGAEKMLIKAVTGV

Radius of gyration: 19.75 Å; Cα contacts (8 Å, |Δi|>4): 449; chains: 1; bounding box: 41×35×56 Å

Secondary structure (DSSP, 8-state):
-PPP---S--B------TTTTTSPP-PPPPPSEEEEES--SSSPPPEE---TT-EE-TT-EEEE--STT---EE-SSSEEEEEEEEEE-TTSSEEEEEEEEEPTT-------------TT--HHHHHHHHHHTT-B-TTTT--BHHHHTS--TT-----EEEEE---STT--HHHHHHHHHHHHHHHHHHHHHHHHT-S-EEEEEETT-HHHHHHHHHH--TTS-EEEEEE---BTTTSHHHHHHHHH--

Nearest PDB structures (foldseek):
  8rbm-assembly1_C  TM=9.234E-01  e=4.821E-24  Azotobacter vinelandii DJ
  8rb9-assembly1_C  TM=9.063E-01  e=2.901E-24  Azotobacter vinelandii DJ
  7zc6-assembly1_C  TM=9.362E-01  e=7.868E-23  Clostridium tetanomorphum
  7ard-assembly1_F  TM=8.916E-01  e=2.664E-05  Polytomella sp. Pringsheim 198.80
  8oh5-assembly1_B  TM=8.538E-01  e=8.351E-05  Sporomusa ovata DSM 2662

Mean predicted aligned error: 5.37 Å

Foldseek 3Di:
DDFAQFDDDFDQDDQQAVVPQPPADDDDDDDQKDKAFQDDAPFDGFAADDDAFDWFAFFCFRGPFPPDFGATDTDNWTFGFHDWDWDQDPVRDTGTITMGRHDPPTDPDPPPPPPPCCVVPDLVRLLVVQRHSRDFDPPPRRGRVSCVLDPPPPDDDAEAEAELAPLHHNDNVSLNCLLPPLLVVVVVVVSSCRSNVYQAYEYEYEPVRVNSLVSNVVNDDPRHHYHYHHHHNGPPCRDPVRVCCNGPVD

pLDDT: mean 91.18, std 11.06, range [36.53, 98.75]